Protein AF-A0A915HYW3-F1 (afdb_monomer_lite)

Secondary structure (DSSP, 8-state):
--------HHHHHHHHHHHHHHHHTTS---HHHHHHHHHHHHHTT---HHHHHHHHHHHHHHHHHHHHS-TT-THHHHHHHHTHHHHIIIIISHHHHHHHHHHHHHHHHHHHHHHHHHHGGGHHHHHHHHHHTT-S---HHHHHHHHHHHHHHHHHHHHHHHHHHHHHHHHH-HHHHHHHHHHHHHHHHHHHHHHHHHHHTTTTSS--------TTSPP-TT-

Structure (mmCIF, N/CA/C/O backbone):
data_AF-A0A915HYW3-F1
#
_entry.id   AF-A0A915HYW3-F1
#
loop_
_atom_site.group_PDB
_atom_site.id
_atom_site.type_symbol
_atom_site.label_atom_id
_atom_site.label_alt_id
_atom_site.label_comp_id
_atom_site.label_asym_id
_atom_site.label_entity_id
_atom_site.label_seq_id
_atom_site.pdbx_PDB_ins_code
_atom_site.Cartn_x
_atom_site.C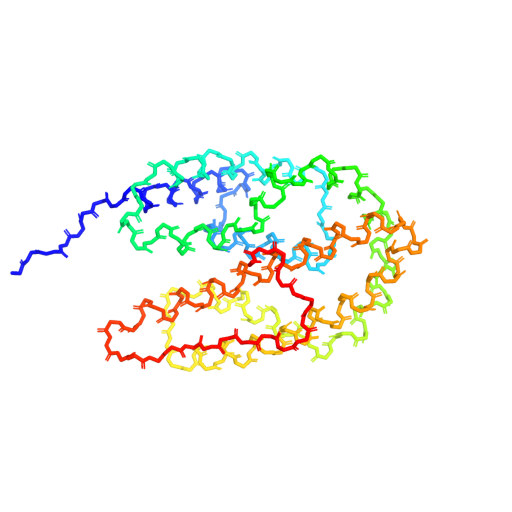artn_y
_atom_site.Cartn_z
_atom_site.occupancy
_atom_site.B_iso_or_equiv
_atom_site.auth_seq_id
_atom_site.auth_comp_id
_atom_site.auth_asym_id
_atom_site.auth_atom_id
_atom_site.pdbx_PDB_model_num
ATOM 1 N N . MET A 1 1 ? 36.929 -5.751 -22.443 1.00 33.06 1 MET A N 1
ATOM 2 C CA . MET A 1 1 ? 36.381 -4.662 -21.608 1.00 33.06 1 MET A CA 1
ATOM 3 C C . MET A 1 1 ? 35.333 -3.904 -22.426 1.00 33.06 1 MET A C 1
ATOM 5 O O . MET A 1 1 ? 35.638 -2.866 -22.985 1.00 33.06 1 MET A O 1
ATOM 9 N N . MET A 1 2 ? 34.132 -4.472 -22.579 1.00 28.72 2 MET A N 1
ATOM 10 C CA . MET A 1 2 ? 32.960 -3.819 -23.187 1.00 28.72 2 MET A CA 1
ATOM 11 C C . MET A 1 2 ? 31.700 -4.497 -22.634 1.00 28.72 2 MET A C 1
ATOM 13 O O . MET A 1 2 ? 31.337 -5.579 -23.078 1.00 28.72 2 MET A O 1
ATOM 17 N N . ALA A 1 3 ? 31.079 -3.884 -21.630 1.00 28.77 3 ALA A N 1
ATOM 18 C CA . ALA A 1 3 ? 29.710 -4.160 -21.187 1.00 28.77 3 ALA A CA 1
ATOM 19 C C . ALA A 1 3 ? 29.213 -2.917 -20.433 1.00 28.77 3 ALA A C 1
ATOM 21 O O . ALA A 1 3 ? 28.975 -2.929 -19.232 1.00 28.77 3 ALA A O 1
ATOM 22 N N . VAL A 1 4 ? 29.179 -1.792 -21.145 1.00 35.97 4 VAL A N 1
ATOM 23 C CA . VAL A 1 4 ? 28.717 -0.494 -20.651 1.00 35.97 4 VAL A CA 1
ATOM 24 C C . VAL A 1 4 ? 27.430 -0.199 -21.423 1.00 35.97 4 VAL A C 1
ATOM 26 O O . VAL A 1 4 ? 27.471 -0.010 -22.633 1.00 35.97 4 VAL A O 1
ATOM 29 N N . PHE A 1 5 ? 26.297 -0.231 -20.714 1.00 38.34 5 PHE A N 1
ATOM 30 C CA . PHE A 1 5 ? 24.986 0.297 -21.120 1.00 38.34 5 PHE A CA 1
ATOM 31 C C . PHE A 1 5 ? 24.382 -0.229 -22.442 1.00 38.34 5 PHE A C 1
ATOM 33 O O . PHE A 1 5 ? 24.187 0.523 -23.396 1.00 38.34 5 PHE A O 1
ATOM 40 N N . GLN A 1 6 ? 23.940 -1.492 -22.476 1.00 40.19 6 GLN A N 1
ATOM 41 C CA . GLN A 1 6 ? 22.810 -1.841 -23.346 1.00 40.19 6 GLN A CA 1
ATOM 42 C C . GLN A 1 6 ? 21.516 -1.376 -22.678 1.00 40.19 6 GLN A C 1
ATOM 44 O O . GLN A 1 6 ? 21.235 -1.678 -21.519 1.00 40.19 6 GLN A O 1
ATOM 49 N N . SER A 1 7 ? 20.741 -0.581 -23.406 1.00 52.59 7 SER A N 1
ATOM 50 C CA . SER A 1 7 ? 19.496 -0.005 -22.926 1.00 52.59 7 SER A CA 1
ATOM 51 C C . SER A 1 7 ? 18.417 -1.092 -22.783 1.00 52.59 7 SER A C 1
ATOM 53 O O . SER A 1 7 ? 17.702 -1.373 -23.746 1.00 52.59 7 SER A O 1
ATOM 55 N N . ASN A 1 8 ? 18.316 -1.710 -21.604 1.00 75.75 8 ASN A N 1
ATOM 56 C CA . ASN A 1 8 ? 17.295 -2.716 -21.300 1.00 75.75 8 ASN A CA 1
ATOM 57 C C . ASN A 1 8 ? 15.891 -2.103 -21.379 1.00 75.75 8 ASN A C 1
ATOM 59 O O . ASN A 1 8 ? 15.655 -0.994 -20.882 1.00 75.75 8 ASN A O 1
ATOM 63 N N . CYS A 1 9 ? 14.962 -2.824 -22.011 1.00 84.56 9 CYS A N 1
ATOM 64 C CA . CYS A 1 9 ? 13.575 -2.398 -22.202 1.00 84.56 9 CYS A CA 1
ATOM 65 C C . CYS A 1 9 ? 12.943 -1.999 -20.865 1.00 84.56 9 CYS A C 1
ATOM 67 O O . CYS A 1 9 ? 12.373 -0.911 -20.740 1.00 84.56 9 CYS A O 1
ATOM 69 N N . THR A 1 10 ? 13.153 -2.827 -19.837 1.00 79.75 10 THR A N 1
ATOM 70 C CA . THR A 1 10 ? 12.598 -2.613 -18.497 1.00 79.75 10 THR A CA 1
ATOM 71 C C .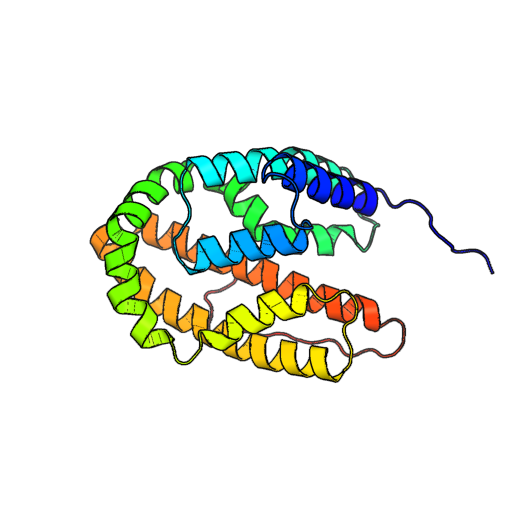 THR A 1 10 ? 13.084 -1.304 -17.875 1.00 79.75 10 THR A C 1
ATOM 73 O O . THR A 1 10 ? 12.301 -0.591 -17.252 1.00 79.75 10 THR A O 1
ATOM 76 N N . VAL A 1 11 ? 14.347 -0.925 -18.098 1.00 78.94 11 VAL A N 1
ATOM 77 C CA . VAL A 1 11 ? 14.911 0.334 -17.578 1.00 78.94 11 VAL A CA 1
ATOM 78 C C . VAL A 1 11 ? 14.249 1.540 -18.245 1.00 78.94 11 VAL A C 1
ATOM 80 O O . VAL A 1 11 ? 13.877 2.489 -17.560 1.00 78.94 11 VAL A O 1
ATOM 83 N N . LYS A 1 12 ? 14.026 1.498 -19.566 1.00 83.81 12 LYS A N 1
ATOM 84 C CA . LYS A 1 12 ? 13.315 2.579 -20.276 1.00 83.81 12 LYS A CA 1
ATOM 85 C C . LYS A 1 12 ? 11.866 2.714 -19.814 1.00 83.81 12 LYS A C 1
ATOM 87 O O . LYS A 1 12 ? 11.384 3.837 -19.667 1.00 83.81 12 LYS A O 1
ATOM 92 N N . CYS A 1 13 ? 11.187 1.592 -19.579 1.00 85.38 13 CYS A N 1
ATOM 93 C CA . CYS A 1 13 ? 9.826 1.588 -19.049 1.00 85.38 13 CYS A CA 1
ATOM 94 C C . CYS A 1 13 ? 9.769 2.096 -17.599 1.00 85.38 13 CYS A C 1
ATOM 96 O O . CYS A 1 13 ? 8.861 2.843 -17.254 1.00 85.38 13 CYS A O 1
ATOM 98 N N . SER A 1 14 ? 10.761 1.765 -16.770 1.00 78.38 14 SER A N 1
ATOM 99 C CA . SER A 1 14 ? 10.886 2.302 -15.408 1.00 78.38 14 SER A CA 1
ATOM 100 C C . SER A 1 14 ? 11.090 3.824 -15.415 1.00 78.38 14 SER A C 1
ATOM 102 O O . SER A 1 14 ? 10.362 4.562 -14.759 1.00 78.38 14 SER A O 1
ATOM 104 N N . GLN A 1 15 ? 11.969 4.330 -16.283 1.00 81.38 15 GLN A N 1
ATOM 105 C CA . GLN A 1 15 ? 12.139 5.776 -16.470 1.00 81.38 15 GLN A CA 1
ATOM 106 C C . GLN A 1 15 ? 10.874 6.462 -17.009 1.00 81.38 15 GLN A C 1
ATOM 108 O O . GLN A 1 15 ? 10.671 7.655 -16.791 1.00 81.38 15 GLN A O 1
ATOM 113 N N . GLN A 1 16 ? 10.035 5.748 -17.764 1.00 83.69 16 GLN A N 1
ATOM 114 C CA . GLN A 1 16 ? 8.735 6.266 -18.191 1.00 83.69 16 GLN A CA 1
ATOM 115 C C . GLN A 1 16 ? 7.784 6.399 -16.999 1.00 83.69 16 GLN A C 1
ATOM 117 O O . GLN A 1 16 ? 7.139 7.437 -16.873 1.00 83.69 16 GLN A O 1
ATOM 122 N N . LEU A 1 17 ? 7.786 5.425 -16.086 1.00 80.81 17 LEU A N 1
ATOM 123 C CA . LEU A 1 17 ? 7.024 5.481 -14.840 1.00 80.81 17 LEU A CA 1
ATOM 124 C C . LEU A 1 17 ? 7.427 6.696 -13.996 1.00 80.81 17 LEU A C 1
ATOM 126 O O . LEU A 1 17 ? 6.561 7.453 -13.561 1.00 80.81 17 LEU A O 1
ATOM 130 N N . ASP A 1 18 ? 8.733 6.939 -13.835 1.00 74.44 18 ASP A N 1
ATOM 131 C CA . ASP A 1 18 ? 9.263 8.141 -13.172 1.00 74.44 18 ASP A CA 1
ATOM 132 C C . ASP A 1 18 ? 8.706 9.434 -13.781 1.00 74.44 18 ASP A C 1
ATOM 134 O O . ASP A 1 18 ? 8.319 10.361 -13.062 1.00 74.44 18 ASP A O 1
ATOM 138 N N . ARG A 1 19 ? 8.689 9.519 -15.116 1.00 79.06 19 ARG A N 1
ATOM 139 C CA . ARG A 1 19 ? 8.200 10.698 -15.844 1.00 79.06 19 ARG A CA 1
ATOM 140 C C . ARG A 1 19 ? 6.698 10.882 -15.677 1.00 79.06 19 ARG A C 1
ATOM 142 O O . ARG A 1 19 ? 6.260 12.004 -15.423 1.00 79.06 19 ARG A O 1
ATOM 149 N N . ASP A 1 20 ? 5.928 9.807 -15.797 1.00 81.06 20 ASP A N 1
ATOM 150 C CA . ASP A 1 20 ? 4.469 9.845 -15.695 1.00 81.06 20 ASP A CA 1
ATOM 151 C C . ASP A 1 20 ? 4.028 10.245 -14.285 1.00 81.06 20 ASP A C 1
ATOM 153 O O . ASP A 1 20 ? 3.158 11.107 -14.130 1.00 81.06 20 ASP A O 1
ATOM 157 N N . PHE A 1 21 ? 4.702 9.730 -13.255 1.00 75.06 21 PHE A N 1
ATOM 158 C CA . PHE A 1 21 ? 4.491 10.176 -11.882 1.00 75.06 21 PHE A CA 1
ATOM 159 C C . PHE A 1 21 ? 4.861 11.643 -11.671 1.00 75.06 21 PHE A C 1
ATOM 161 O O . PHE A 1 21 ? 4.071 12.407 -11.116 1.00 75.06 21 PHE A O 1
ATOM 168 N N . ASN A 1 22 ? 6.027 12.074 -12.152 1.00 74.12 22 ASN A N 1
ATOM 169 C CA . ASN A 1 22 ? 6.450 13.467 -12.010 1.00 74.12 22 ASN A CA 1
ATOM 170 C C . ASN A 1 22 ? 5.506 14.451 -12.693 1.00 74.12 22 ASN A C 1
ATOM 172 O O . ASN A 1 22 ? 5.200 15.502 -12.129 1.00 74.12 22 ASN A O 1
ATOM 176 N N . LYS A 1 23 ? 5.020 14.103 -13.885 1.00 78.94 23 LYS A N 1
ATOM 177 C CA . LYS A 1 23 ? 4.043 14.910 -14.618 1.00 78.94 23 LYS A CA 1
ATOM 178 C C . LYS A 1 23 ? 2.720 15.016 -13.863 1.00 78.94 23 LYS A C 1
ATOM 180 O O . LYS A 1 23 ? 2.092 16.067 -13.878 1.00 78.94 23 LYS A O 1
ATOM 185 N N . THR A 1 24 ? 2.316 13.933 -13.212 1.00 73.38 24 THR A N 1
ATOM 186 C CA . THR A 1 24 ? 1.027 13.829 -12.527 1.00 73.38 24 THR A CA 1
ATOM 187 C C . THR A 1 24 ? 1.030 14.528 -11.161 1.00 73.38 24 THR A C 1
ATOM 189 O O . THR A 1 24 ? 0.045 15.163 -10.799 1.00 73.38 24 THR A O 1
ATOM 192 N N . TYR A 1 25 ? 2.149 14.492 -10.428 1.00 67.62 25 TYR A N 1
ATOM 193 C CA . TYR A 1 25 ? 2.274 15.041 -9.068 1.00 67.62 25 TYR A CA 1
ATOM 194 C C . TYR A 1 25 ? 3.110 16.336 -8.991 1.00 67.62 25 TYR A C 1
ATOM 196 O O . TYR A 1 25 ? 3.718 16.632 -7.962 1.00 67.62 25 TYR A O 1
ATOM 204 N N . ASN A 1 26 ? 3.154 17.127 -10.071 1.00 61.78 26 ASN A N 1
ATOM 205 C CA . ASN A 1 26 ? 3.839 18.429 -10.135 1.00 61.78 26 ASN A CA 1
ATOM 206 C C . ASN A 1 26 ? 5.327 18.402 -9.703 1.00 61.78 26 ASN A C 1
ATOM 208 O O . ASN A 1 26 ? 5.826 19.319 -9.047 1.00 61.78 26 ASN A O 1
ATOM 212 N N . GLY A 1 27 ? 6.049 17.359 -10.127 1.00 54.09 27 GLY A N 1
ATOM 213 C CA . GLY A 1 27 ? 7.482 17.435 -10.435 1.00 54.09 27 GLY A CA 1
ATOM 214 C C . GLY A 1 27 ? 8.475 17.572 -9.279 1.00 54.09 27 GLY A C 1
ATOM 215 O O . GLY A 1 27 ? 9.454 18.297 -9.435 1.00 54.09 27 GLY A O 1
ATOM 216 N N . LYS A 1 28 ? 8.286 16.899 -8.135 1.00 45.09 28 LYS A N 1
ATOM 217 C CA . LYS A 1 28 ? 9.251 17.005 -7.016 1.00 45.09 28 LYS A CA 1
ATOM 218 C C . LYS A 1 28 ? 9.944 15.712 -6.563 1.00 45.09 28 LYS A C 1
ATOM 220 O O . LYS A 1 28 ? 10.742 15.800 -5.632 1.00 45.09 28 LYS A O 1
ATOM 225 N N . LYS A 1 29 ? 9.677 14.529 -7.144 1.00 51.66 29 LYS A N 1
ATOM 226 C CA . LYS A 1 29 ? 10.137 13.235 -6.576 1.00 51.66 29 LYS A CA 1
ATOM 227 C C . LYS A 1 29 ? 10.300 12.117 -7.632 1.00 51.66 29 LYS A C 1
ATOM 229 O O . LYS A 1 29 ? 9.577 12.098 -8.617 1.00 51.66 29 LYS A O 1
ATOM 234 N N . ASN A 1 30 ? 11.233 11.177 -7.452 1.00 55.47 30 ASN A N 1
ATOM 235 C CA . ASN A 1 30 ? 11.380 9.986 -8.320 1.00 55.47 30 ASN A CA 1
ATOM 236 C C . ASN A 1 30 ? 10.292 8.915 -8.038 1.00 55.47 30 ASN A C 1
ATOM 238 O O . ASN A 1 30 ? 9.555 9.029 -7.059 1.00 55.47 30 ASN A O 1
ATOM 242 N N . SER A 1 31 ? 10.153 7.886 -8.883 1.00 56.91 31 SER A N 1
ATOM 243 C CA . SER A 1 31 ? 9.127 6.821 -8.783 1.00 56.91 31 SER A CA 1
ATOM 244 C C . SER A 1 31 ? 9.193 6.045 -7.476 1.00 56.91 31 SER A C 1
ATOM 246 O O . SER A 1 31 ? 8.144 5.717 -6.925 1.00 56.91 31 SER A O 1
ATOM 248 N N . THR A 1 32 ? 10.387 5.813 -6.929 1.00 58.50 32 THR A N 1
ATOM 249 C CA . THR A 1 32 ? 10.560 5.231 -5.591 1.00 58.50 32 THR A CA 1
ATOM 250 C C . THR A 1 32 ? 9.919 6.120 -4.532 1.00 58.50 32 THR A C 1
ATOM 252 O O . THR A 1 32 ? 9.194 5.645 -3.667 1.00 58.50 32 THR A O 1
ATOM 255 N N . ALA A 1 33 ? 10.108 7.436 -4.619 1.00 59.66 33 ALA A N 1
ATOM 256 C CA . ALA A 1 33 ? 9.504 8.375 -3.688 1.00 59.66 33 ALA A CA 1
ATOM 257 C C . ALA A 1 33 ? 7.980 8.529 -3.873 1.00 59.66 33 ALA A C 1
ATOM 259 O O . ALA A 1 33 ? 7.298 8.788 -2.881 1.00 59.66 33 ALA A O 1
ATOM 260 N N . HIS A 1 34 ? 7.440 8.312 -5.078 1.00 60.81 34 HIS A N 1
ATOM 261 C CA . HIS A 1 34 ? 5.987 8.227 -5.320 1.00 60.81 34 HIS A CA 1
ATOM 262 C C . HIS A 1 34 ? 5.388 6.903 -4.841 1.00 60.81 34 HIS A C 1
ATOM 264 O O . HIS A 1 34 ? 4.314 6.898 -4.251 1.00 60.81 34 HIS A O 1
ATOM 270 N N . SER A 1 35 ? 6.113 5.796 -5.000 1.00 59.38 35 SER A N 1
ATOM 271 C CA . SER A 1 35 ? 5.736 4.495 -4.436 1.00 59.38 35 SER A CA 1
ATOM 272 C C . SER A 1 35 ? 5.732 4.561 -2.909 1.00 59.38 35 SER A C 1
ATOM 274 O O . SER A 1 35 ? 4.756 4.162 -2.285 1.00 59.38 35 SER A O 1
ATOM 276 N N . ASN A 1 36 ? 6.749 5.181 -2.300 1.00 61.12 36 ASN A N 1
ATOM 277 C CA . ASN A 1 36 ? 6.812 5.410 -0.853 1.00 61.12 36 ASN A CA 1
ATOM 278 C C . ASN A 1 36 ? 5.712 6.361 -0.363 1.00 61.12 36 ASN A C 1
ATOM 280 O O . ASN A 1 36 ? 5.223 6.208 0.753 1.00 61.12 36 ASN A O 1
ATOM 284 N N . GLN A 1 37 ? 5.306 7.334 -1.183 1.00 64.69 37 GLN A N 1
ATOM 285 C CA . GLN A 1 37 ? 4.161 8.189 -0.878 1.00 64.69 37 GLN A CA 1
ATOM 286 C C . GLN A 1 37 ? 2.850 7.399 -0.923 1.00 64.69 37 GLN A C 1
ATOM 288 O O . GLN A 1 37 ? 2.061 7.515 0.007 1.00 64.69 37 GLN A O 1
ATOM 293 N N . ALA A 1 38 ? 2.640 6.566 -1.944 1.00 62.91 38 ALA A N 1
ATOM 294 C CA . ALA A 1 38 ? 1.469 5.698 -2.024 1.00 62.91 38 ALA A CA 1
ATOM 295 C C . ALA A 1 38 ? 1.429 4.704 -0.849 1.00 62.91 38 ALA A C 1
ATOM 297 O O . ALA A 1 38 ? 0.383 4.535 -0.232 1.00 62.91 38 ALA A O 1
ATOM 298 N N . ILE A 1 39 ? 2.578 4.137 -0.466 1.00 64.06 39 ILE A N 1
ATOM 299 C CA . ILE A 1 39 ? 2.730 3.296 0.730 1.00 64.06 39 ILE A CA 1
ATOM 300 C C . ILE A 1 39 ? 2.318 4.068 1.996 1.00 64.06 39 ILE A C 1
ATOM 302 O O . ILE A 1 39 ? 1.501 3.583 2.770 1.00 64.06 39 ILE A O 1
ATOM 306 N N . SER A 1 40 ? 2.824 5.289 2.189 1.00 63.91 40 SER A N 1
ATOM 307 C CA . SER A 1 40 ? 2.484 6.128 3.351 1.00 63.91 40 SER A CA 1
ATOM 308 C C . SER A 1 40 ? 0.997 6.519 3.392 1.00 63.91 40 SER A C 1
ATOM 310 O O . SER A 1 40 ? 0.370 6.530 4.451 1.00 63.91 40 SER A O 1
ATOM 312 N N . GLN A 1 41 ? 0.395 6.801 2.234 1.00 68.19 41 GLN A N 1
ATOM 313 C CA . GLN A 1 41 ? -1.031 7.115 2.136 1.00 68.19 41 GLN A CA 1
ATOM 314 C C . GLN A 1 41 ? -1.903 5.898 2.456 1.00 68.19 41 GLN A C 1
ATOM 316 O O . GLN A 1 41 ? -2.898 6.035 3.169 1.00 68.19 41 GLN A O 1
ATOM 321 N N . VAL A 1 42 ? -1.527 4.713 1.969 1.00 66.88 42 VAL A N 1
ATOM 322 C CA . VAL A 1 42 ? -2.218 3.456 2.284 1.00 66.88 42 VAL A CA 1
ATOM 323 C C . VAL A 1 42 ? -2.086 3.135 3.772 1.00 66.88 42 VAL A C 1
ATOM 325 O O . VAL A 1 42 ? -3.103 2.882 4.415 1.00 66.88 42 VAL A O 1
ATOM 328 N N . SER A 1 43 ? -0.884 3.238 4.352 1.00 60.91 43 SER A N 1
ATOM 329 C CA . SER A 1 43 ? -0.667 2.937 5.774 1.00 60.91 43 SER A CA 1
ATOM 330 C C . SER A 1 43 ? -1.483 3.826 6.711 1.00 60.91 43 SER A C 1
ATOM 332 O O . SER A 1 43 ? -1.948 3.377 7.758 1.00 60.91 43 SER A O 1
ATOM 334 N N . SER A 1 44 ? -1.696 5.076 6.307 1.00 63.47 44 SER A N 1
ATOM 335 C CA . SER A 1 44 ? -2.386 6.092 7.103 1.00 63.47 44 SER A CA 1
ATOM 336 C C . SER A 1 44 ? -3.861 6.283 6.702 1.00 63.47 44 SER A C 1
ATOM 338 O O . SER A 1 44 ? -4.537 7.180 7.222 1.00 63.47 44 SER A O 1
ATOM 340 N N . ASN A 1 45 ? -4.386 5.441 5.797 1.00 65.75 45 ASN A N 1
ATOM 341 C CA . ASN A 1 45 ? -5.732 5.543 5.218 1.00 65.75 45 ASN A CA 1
ATOM 342 C C . ASN A 1 45 ? -6.041 6.940 4.627 1.00 65.75 45 ASN A C 1
ATOM 344 O O . ASN A 1 45 ? -7.177 7.414 4.675 1.00 65.75 45 ASN A O 1
ATOM 348 N N . GLU A 1 46 ? -5.031 7.630 4.091 1.00 68.62 46 GLU A N 1
ATOM 349 C CA . GLU A 1 46 ? -5.117 9.004 3.565 1.00 68.62 46 GLU A CA 1
ATOM 350 C C . GLU A 1 46 ? -5.293 9.051 2.044 1.00 68.62 46 GLU A C 1
ATOM 352 O O . GLU A 1 46 ? -4.764 9.949 1.399 1.00 68.62 46 GLU A O 1
ATOM 357 N N . TYR A 1 47 ? -5.997 8.083 1.460 1.00 73.06 47 TYR A N 1
ATOM 358 C CA . TYR A 1 47 ? -6.189 8.018 0.014 1.00 73.06 47 TYR A CA 1
ATOM 359 C C . TYR A 1 47 ? -7.662 8.200 -0.366 1.00 73.06 47 TYR A C 1
ATOM 361 O O . TYR A 1 47 ? -8.571 7.661 0.271 1.00 73.06 47 TYR A O 1
ATOM 369 N N . SER A 1 48 ? -7.893 8.999 -1.404 1.00 80.12 48 SER A N 1
ATOM 370 C CA . SER A 1 48 ? -9.196 9.271 -2.012 1.00 80.12 48 SER A CA 1
ATOM 371 C C . SER A 1 48 ? -9.360 8.558 -3.358 1.00 80.12 48 SER A C 1
ATOM 373 O O . SER A 1 48 ? -8.401 8.073 -3.961 1.00 80.12 48 SER A O 1
ATOM 375 N N . VAL A 1 49 ? -10.597 8.519 -3.865 1.00 83.19 49 VAL A N 1
ATOM 376 C CA . VAL A 1 49 ? -10.894 7.984 -5.206 1.00 83.19 49 VAL A CA 1
ATOM 377 C C . VAL A 1 49 ? -10.154 8.768 -6.295 1.00 83.19 49 VAL A C 1
ATOM 379 O O . VAL A 1 49 ? -9.638 8.171 -7.236 1.00 83.19 49 VAL A O 1
ATOM 382 N N . GLU A 1 50 ? -10.056 10.090 -6.151 1.00 83.06 50 GLU A N 1
ATOM 383 C CA . GLU A 1 50 ? -9.364 10.960 -7.108 1.00 83.06 50 GLU A CA 1
ATOM 384 C C . GLU A 1 50 ? -7.852 10.709 -7.119 1.00 83.06 50 GLU A C 1
ATOM 386 O O . GLU A 1 50 ? -7.236 10.644 -8.187 1.00 83.06 50 GLU A O 1
ATOM 391 N N . GLU A 1 51 ? -7.248 10.513 -5.945 1.00 78.88 51 GLU A N 1
ATOM 392 C CA . GLU A 1 51 ? -5.833 10.151 -5.828 1.00 78.88 51 GLU A CA 1
ATOM 393 C C . GLU A 1 51 ? -5.560 8.761 -6.397 1.00 78.88 51 GLU A C 1
ATOM 395 O O . GLU A 1 51 ? -4.569 8.593 -7.107 1.00 78.88 51 GLU A O 1
ATOM 400 N N . LEU A 1 52 ? -6.453 7.791 -6.167 1.00 82.75 52 LEU A N 1
ATOM 401 C CA . LEU A 1 52 ? -6.369 6.467 -6.785 1.00 82.75 52 LEU A CA 1
ATOM 402 C C . LEU A 1 52 ? -6.438 6.565 -8.316 1.00 82.75 52 LEU A C 1
ATOM 404 O O . LEU A 1 52 ? -5.623 5.963 -9.010 1.00 82.75 52 LEU A O 1
ATOM 408 N N . ASP A 1 53 ? -7.370 7.345 -8.865 1.00 85.56 53 ASP A N 1
ATOM 409 C CA . ASP A 1 53 ? -7.473 7.546 -10.315 1.00 85.56 53 ASP A CA 1
ATOM 410 C C . ASP A 1 53 ? -6.224 8.197 -10.906 1.00 85.56 53 ASP A C 1
ATOM 412 O O . ASP A 1 53 ? -5.752 7.816 -11.980 1.00 85.56 53 ASP A O 1
ATOM 416 N N . THR A 1 54 ? -5.684 9.176 -10.193 1.00 83.69 54 THR A N 1
ATOM 417 C CA . THR A 1 54 ? -4.465 9.896 -10.558 1.00 83.69 54 THR A CA 1
ATOM 418 C C . THR A 1 54 ? -3.256 8.955 -10.568 1.00 83.69 54 THR A C 1
ATOM 420 O O . THR A 1 54 ? -2.541 8.871 -11.570 1.00 83.69 54 THR A O 1
ATOM 423 N N . LEU A 1 55 ? -3.098 8.164 -9.506 1.00 83.12 55 LEU A N 1
ATOM 424 C CA . LEU A 1 55 ? -2.079 7.125 -9.357 1.00 83.12 55 LEU A CA 1
ATOM 425 C C . LEU A 1 55 ? -2.161 6.094 -10.491 1.00 83.12 55 LEU A C 1
ATOM 427 O O . LEU A 1 55 ? -1.165 5.800 -11.156 1.00 83.12 55 LEU A O 1
ATOM 431 N N . CYS A 1 56 ? -3.363 5.594 -10.774 1.00 87.44 56 CYS A N 1
ATOM 432 C CA . CYS A 1 56 ? -3.569 4.567 -11.787 1.00 87.44 56 CYS A CA 1
ATOM 433 C C . CYS A 1 56 ? -3.358 5.071 -13.213 1.00 87.44 56 CYS A C 1
ATOM 435 O O . CYS A 1 56 ? -2.811 4.342 -14.042 1.00 87.44 56 CYS A O 1
ATOM 437 N N . LYS A 1 57 ? -3.705 6.328 -13.509 1.00 88.19 57 LYS A N 1
ATOM 438 C CA . LYS A 1 57 ? -3.397 6.944 -14.810 1.00 88.19 57 LYS A CA 1
ATOM 439 C C . LYS A 1 57 ? -1.892 7.031 -15.069 1.00 88.19 57 LYS A C 1
ATOM 441 O O . LYS A 1 57 ? -1.479 6.791 -16.201 1.00 88.19 57 LYS A O 1
ATOM 446 N N . ALA A 1 58 ? -1.090 7.334 -14.047 1.00 83.56 58 ALA A N 1
ATOM 447 C CA . ALA A 1 58 ? 0.369 7.360 -14.163 1.00 83.56 58 ALA A CA 1
ATOM 448 C C . ALA A 1 58 ? 0.969 5.945 -14.278 1.00 83.56 58 ALA A C 1
ATOM 450 O O . ALA A 1 58 ? 1.896 5.711 -15.052 1.00 83.56 58 ALA A O 1
ATOM 451 N N . TYR A 1 59 ? 0.412 4.983 -13.540 1.00 85.50 59 TYR A N 1
ATOM 452 C CA . TYR A 1 59 ? 0.913 3.612 -13.476 1.00 85.50 59 TYR A CA 1
ATOM 453 C C . TYR A 1 59 ? 0.664 2.787 -14.751 1.00 85.50 59 TYR A C 1
ATOM 455 O O . TYR A 1 59 ? 1.568 2.118 -15.262 1.00 85.50 59 TYR A O 1
ATOM 463 N N . MET A 1 60 ? -0.568 2.815 -15.268 1.00 88.25 60 MET A N 1
ATOM 464 C CA . MET A 1 60 ? -1.042 1.870 -16.289 1.00 88.25 60 MET A CA 1
ATOM 465 C C . MET A 1 60 ? -0.195 1.826 -17.578 1.00 88.25 60 MET A C 1
ATOM 467 O O . MET A 1 60 ? 0.111 0.720 -18.041 1.00 88.25 60 MET A O 1
ATOM 471 N N . PRO A 1 61 ? 0.236 2.964 -18.167 1.00 87.94 61 PRO A N 1
ATOM 472 C CA . PRO A 1 61 ? 1.081 2.949 -19.364 1.00 87.94 61 PRO A CA 1
ATOM 473 C C . PRO A 1 61 ? 2.417 2.235 -19.132 1.00 87.94 61 PRO A C 1
ATOM 475 O O . PRO A 1 61 ? 2.882 1.460 -19.973 1.00 87.94 61 PRO A O 1
ATOM 478 N N . SER A 1 62 ? 3.004 2.454 -17.960 1.00 83.50 62 SER A N 1
ATOM 479 C CA . SER A 1 62 ? 4.307 1.916 -17.589 1.00 83.50 62 SER A CA 1
ATOM 480 C C . SER A 1 62 ? 4.244 0.433 -17.226 1.00 83.50 62 SER A C 1
ATOM 482 O O . SER A 1 62 ? 5.104 -0.330 -17.668 1.00 83.50 62 SER A O 1
ATOM 484 N N . SER A 1 63 ? 3.187 -0.014 -16.536 1.00 85.12 63 SER A N 1
ATOM 485 C CA . SER A 1 63 ? 2.926 -1.447 -16.305 1.00 85.12 63 SER A CA 1
ATOM 486 C C . SER A 1 63 ? 2.832 -2.216 -17.624 1.00 85.12 63 SER A C 1
ATOM 488 O O . SER A 1 63 ? 3.502 -3.235 -17.815 1.00 85.12 63 SER A O 1
ATOM 490 N N . LYS A 1 64 ? 2.086 -1.677 -18.598 1.00 88.88 64 LYS A N 1
ATOM 491 C CA . LYS A 1 64 ? 1.978 -2.267 -19.940 1.00 88.88 64 LYS A CA 1
ATOM 492 C C . LYS A 1 64 ? 3.337 -2.347 -20.645 1.00 88.88 64 LYS A C 1
ATOM 494 O O . LYS A 1 64 ? 3.633 -3.364 -21.270 1.00 88.88 64 LYS A O 1
ATOM 499 N N . CYS A 1 65 ? 4.159 -1.306 -20.521 1.00 88.38 65 CYS A N 1
ATOM 500 C CA . CYS A 1 65 ? 5.513 -1.268 -21.075 1.00 88.38 65 CYS A CA 1
ATOM 501 C C . CYS A 1 65 ? 6.402 -2.370 -20.469 1.00 88.38 65 CYS A C 1
ATOM 503 O O . CYS A 1 65 ? 6.952 -3.183 -21.208 1.00 88.38 65 CYS A O 1
ATOM 505 N N . ILE A 1 66 ? 6.476 -2.462 -19.134 1.00 85.25 66 ILE A N 1
ATOM 506 C CA . ILE A 1 66 ? 7.305 -3.456 -18.424 1.00 85.25 66 ILE A CA 1
ATOM 507 C C . ILE A 1 66 ? 6.859 -4.884 -18.761 1.00 85.25 66 ILE A C 1
ATOM 509 O O . ILE A 1 66 ? 7.689 -5.752 -19.037 1.00 85.25 66 ILE A O 1
ATOM 513 N N . LYS A 1 67 ? 5.546 -5.143 -18.793 1.00 86.38 67 LYS A N 1
ATOM 514 C CA . LYS A 1 67 ? 5.001 -6.468 -19.133 1.00 86.38 67 LYS A CA 1
ATOM 515 C C . LYS A 1 67 ? 5.375 -6.907 -20.551 1.00 86.38 67 LYS A C 1
ATOM 517 O O . LYS A 1 67 ? 5.637 -8.095 -20.747 1.00 86.38 67 LYS A O 1
ATOM 522 N N . ALA A 1 68 ? 5.457 -5.967 -21.495 1.00 89.50 68 ALA A N 1
ATOM 523 C CA . ALA A 1 68 ? 5.855 -6.218 -22.880 1.00 89.50 68 ALA A CA 1
ATOM 524 C C . ALA A 1 68 ? 7.367 -6.458 -23.063 1.00 89.50 68 ALA A C 1
ATOM 526 O O . ALA A 1 68 ? 7.773 -6.969 -24.106 1.00 89.50 68 ALA A O 1
ATOM 527 N N . CYS A 1 69 ? 8.201 -6.128 -22.072 1.00 84.81 69 CYS A N 1
ATOM 528 C CA . CYS A 1 69 ? 9.633 -6.405 -22.141 1.00 84.81 69 CYS A CA 1
ATOM 529 C C . CYS A 1 69 ? 9.929 -7.918 -22.091 1.00 84.81 69 CYS A C 1
ATOM 531 O O . CYS A 1 69 ? 9.162 -8.678 -21.484 1.00 84.81 69 CYS A O 1
ATOM 533 N N . PRO A 1 70 ? 11.038 -8.386 -22.691 1.00 84.56 70 PRO A N 1
ATOM 534 C CA . PRO A 1 70 ? 11.395 -9.803 -22.688 1.00 84.56 70 PRO A CA 1
ATOM 535 C C . PRO A 1 70 ? 11.547 -10.386 -21.276 1.00 84.56 70 PRO A C 1
ATOM 537 O O . PRO A 1 70 ? 12.047 -9.729 -20.366 1.00 84.56 70 PRO A O 1
ATOM 540 N N . SER A 1 71 ? 11.131 -11.640 -21.085 1.00 71.75 71 SER A N 1
ATOM 541 C CA . SER A 1 71 ? 11.158 -12.319 -19.778 1.00 71.75 71 SER A CA 1
ATOM 542 C C . SER A 1 71 ? 12.560 -12.654 -19.266 1.00 71.75 71 SER A C 1
ATOM 544 O O . SER A 1 71 ? 12.722 -12.839 -18.066 1.00 71.75 71 SER A O 1
ATOM 546 N N . TYR A 1 72 ? 13.567 -12.716 -20.143 1.00 70.31 72 TYR A N 1
ATOM 547 C CA . TYR A 1 72 ? 14.954 -12.993 -19.753 1.00 70.31 72 TYR A CA 1
ATOM 548 C C . TYR A 1 72 ? 15.639 -11.801 -19.059 1.00 70.31 72 TYR A C 1
ATOM 550 O O . TYR A 1 72 ? 16.741 -11.949 -18.534 1.00 70.31 72 TYR A O 1
ATOM 558 N N . GLU A 1 73 ? 15.030 -10.608 -19.061 1.00 73.06 73 GLU A N 1
ATOM 559 C CA . GLU A 1 73 ? 15.571 -9.459 -18.338 1.00 73.06 73 GLU A CA 1
ATOM 560 C C . GLU A 1 73 ? 15.393 -9.663 -16.826 1.00 73.06 73 GLU A C 1
ATOM 562 O O . GLU A 1 73 ? 14.290 -9.542 -16.302 1.00 73.06 73 GLU A O 1
ATOM 567 N N . MET A 1 74 ? 16.494 -9.900 -16.106 1.00 68.31 74 MET A N 1
ATOM 568 C CA . MET A 1 74 ? 16.510 -10.103 -14.645 1.00 68.31 74 MET A CA 1
ATOM 569 C C . MET A 1 74 ? 15.833 -8.966 -13.852 1.00 68.31 74 MET A C 1
ATOM 571 O O . MET A 1 74 ? 15.293 -9.193 -12.775 1.00 68.31 74 MET A O 1
ATOM 575 N N . ILE A 1 75 ? 15.825 -7.746 -14.396 1.00 70.62 75 ILE A N 1
ATOM 576 C CA . ILE A 1 75 ? 15.211 -6.564 -13.771 1.00 70.62 75 ILE A CA 1
ATOM 577 C C . ILE A 1 75 ? 13.674 -6.608 -13.865 1.00 70.62 75 ILE A C 1
ATOM 579 O O . ILE A 1 75 ? 12.996 -6.019 -13.027 1.00 70.62 75 ILE A O 1
ATOM 583 N N . LYS A 1 76 ? 13.101 -7.314 -14.850 1.00 76.38 76 LYS A N 1
ATOM 584 C CA . LYS A 1 76 ? 11.647 -7.397 -15.060 1.00 76.38 76 LYS A CA 1
ATOM 585 C C . LYS A 1 76 ? 10.889 -7.961 -13.849 1.00 76.38 76 LYS A C 1
ATOM 587 O O . LYS A 1 76 ? 9.984 -7.265 -13.397 1.00 76.38 76 LYS A O 1
ATOM 592 N N . PRO A 1 77 ? 11.201 -9.161 -13.313 1.00 71.06 77 PRO A N 1
ATOM 593 C CA . PRO A 1 77 ? 10.487 -9.694 -12.150 1.00 71.06 77 PRO A CA 1
ATOM 594 C C . PRO A 1 77 ? 10.622 -8.774 -10.932 1.00 71.06 77 PRO A C 1
ATOM 596 O O . PRO A 1 77 ? 9.618 -8.431 -10.325 1.00 71.06 77 PRO A O 1
ATOM 599 N N . MET A 1 78 ? 11.825 -8.252 -10.672 1.00 69.00 78 MET A N 1
ATOM 600 C CA . MET A 1 78 ? 12.067 -7.297 -9.587 1.00 69.00 78 MET A CA 1
ATOM 601 C C . MET A 1 78 ? 11.189 -6.042 -9.708 1.00 69.00 78 MET A C 1
ATOM 603 O O . MET A 1 78 ? 10.567 -5.623 -8.737 1.00 69.00 78 MET A O 1
ATOM 607 N N . MET A 1 79 ? 11.087 -5.464 -10.908 1.00 72.50 79 MET A N 1
ATOM 608 C CA . MET A 1 79 ? 10.217 -4.312 -11.159 1.00 72.50 79 MET A CA 1
ATOM 609 C C . MET A 1 79 ? 8.734 -4.654 -11.017 1.00 72.50 79 MET A C 1
ATOM 611 O O . MET A 1 79 ? 7.979 -3.831 -10.517 1.00 72.50 79 MET A O 1
ATOM 615 N N . LEU A 1 80 ? 8.295 -5.835 -11.457 1.00 78.88 80 LEU A N 1
ATOM 616 C CA . LEU A 1 80 ? 6.900 -6.250 -11.292 1.00 78.88 80 LEU A CA 1
ATOM 617 C C . LEU A 1 80 ? 6.549 -6.429 -9.810 1.00 78.88 80 LEU A C 1
ATOM 619 O O . LEU A 1 80 ? 5.511 -5.927 -9.387 1.00 78.88 80 LEU A O 1
ATOM 623 N N . ASP A 1 81 ? 7.446 -7.019 -9.020 1.00 74.94 81 ASP A N 1
ATOM 624 C CA . ASP A 1 81 ? 7.253 -7.229 -7.582 1.00 74.94 81 ASP A CA 1
ATOM 625 C C . ASP A 1 81 ? 7.182 -5.912 -6.791 1.00 74.94 81 ASP A C 1
ATOM 627 O O . ASP A 1 81 ? 6.406 -5.791 -5.841 1.00 74.94 81 ASP A O 1
ATOM 631 N N . MET A 1 82 ? 7.972 -4.901 -7.178 1.00 69.38 82 MET A N 1
ATOM 632 C CA . MET A 1 82 ? 7.882 -3.547 -6.604 1.00 69.38 82 MET A CA 1
ATOM 633 C C . MET A 1 82 ? 6.551 -2.862 -6.921 1.00 69.38 82 MET A C 1
ATOM 635 O O . MET A 1 82 ? 6.122 -1.963 -6.200 1.00 69.38 82 MET A O 1
ATOM 639 N N . LEU A 1 83 ? 5.926 -3.245 -8.034 1.00 79.06 83 LEU A N 1
ATOM 640 C CA . LEU A 1 83 ? 4.706 -2.639 -8.546 1.00 79.06 83 LEU A CA 1
ATOM 641 C C . LEU A 1 83 ? 3.447 -3.416 -8.144 1.00 79.06 83 LEU A C 1
ATOM 643 O O . LEU A 1 83 ? 2.357 -2.995 -8.528 1.00 79.06 83 LEU A O 1
ATOM 647 N N . THR A 1 84 ? 3.563 -4.497 -7.365 1.00 83.12 84 THR A N 1
ATOM 648 C CA . THR A 1 84 ? 2.436 -5.348 -6.947 1.00 83.12 84 THR A CA 1
ATOM 649 C C . THR A 1 84 ? 1.318 -4.554 -6.272 1.00 83.12 84 THR A C 1
ATOM 651 O O . THR A 1 84 ? 0.150 -4.762 -6.591 1.00 83.12 84 THR A O 1
ATOM 654 N N . MET A 1 85 ? 1.642 -3.589 -5.402 1.00 83.00 85 MET A N 1
ATOM 655 C CA . MET A 1 85 ? 0.632 -2.719 -4.782 1.00 83.00 85 MET A CA 1
ATOM 656 C C . MET A 1 85 ? -0.138 -1.910 -5.828 1.00 83.00 85 MET A C 1
ATOM 658 O O . MET A 1 85 ? -1.364 -1.847 -5.786 1.00 83.00 85 MET A O 1
ATOM 662 N N . LEU A 1 86 ? 0.570 -1.313 -6.788 1.00 82.88 86 LEU A N 1
ATOM 663 C CA . LEU A 1 86 ? -0.052 -0.514 -7.841 1.00 82.88 86 LEU A CA 1
ATOM 664 C C . LEU A 1 86 ? -0.864 -1.386 -8.800 1.00 82.88 86 LEU A C 1
ATOM 666 O O . LEU A 1 86 ? -1.958 -0.995 -9.193 1.00 82.88 86 LEU A O 1
ATOM 670 N N . GLU A 1 87 ? -0.385 -2.585 -9.127 1.00 85.31 87 GLU A N 1
ATOM 671 C CA . GLU A 1 87 ? -1.142 -3.567 -9.908 1.00 85.31 87 GLU A CA 1
ATOM 672 C C . GLU A 1 87 ? -2.441 -3.946 -9.183 1.00 85.31 87 GLU A C 1
ATOM 674 O O . GLU A 1 87 ? -3.521 -3.895 -9.775 1.00 85.31 87 GLU A O 1
ATOM 679 N N . TYR A 1 88 ? -2.365 -4.240 -7.883 1.00 84.69 88 TYR A N 1
ATOM 680 C CA . TYR A 1 88 ? -3.533 -4.556 -7.068 1.00 84.69 88 TYR A CA 1
ATOM 681 C C . TYR A 1 88 ? -4.539 -3.393 -7.040 1.00 84.69 88 TYR A C 1
ATOM 683 O O . TYR A 1 88 ? -5.733 -3.593 -7.279 1.00 84.69 88 TYR A O 1
ATOM 691 N N . MET A 1 89 ? -4.058 -2.165 -6.823 1.00 83.44 89 MET A N 1
ATOM 692 C CA . MET A 1 89 ? -4.887 -0.955 -6.761 1.00 83.44 89 MET A CA 1
ATOM 693 C C . MET A 1 89 ? -5.525 -0.580 -8.104 1.00 83.44 89 MET A C 1
ATOM 695 O O . MET A 1 89 ? -6.666 -0.112 -8.157 1.00 83.44 89 MET A O 1
ATOM 699 N N . CYS A 1 90 ? -4.784 -0.742 -9.196 1.00 87.25 90 CYS A N 1
ATOM 700 C CA . CYS A 1 90 ? -5.134 -0.156 -10.488 1.00 87.25 90 CYS A CA 1
ATOM 701 C C . CYS A 1 90 ? -5.688 -1.147 -11.498 1.00 87.25 90 CYS A C 1
ATOM 703 O O . CYS A 1 90 ? -6.420 -0.734 -12.398 1.00 87.25 90 CYS A O 1
ATOM 705 N N . VAL A 1 91 ? -5.374 -2.431 -11.345 1.00 85.81 91 VAL A N 1
ATOM 706 C CA . VAL A 1 91 ? -5.804 -3.489 -12.261 1.00 85.81 91 VAL A CA 1
ATOM 707 C C . VAL A 1 91 ? -6.750 -4.443 -11.549 1.00 85.81 91 VAL A C 1
ATOM 709 O O . VAL A 1 91 ? -7.898 -4.567 -11.968 1.00 85.81 91 VAL A O 1
ATOM 712 N N . THR A 1 92 ? -6.307 -5.071 -10.458 1.00 82.69 92 THR A N 1
ATOM 713 C CA . THR A 1 92 ? -7.056 -6.168 -9.826 1.00 82.69 92 THR A CA 1
ATOM 714 C C . THR A 1 92 ? -8.329 -5.686 -9.137 1.00 82.69 92 THR A C 1
ATOM 716 O O . THR A 1 92 ? -9.406 -6.196 -9.426 1.00 82.69 92 THR A O 1
ATOM 719 N N . ASN A 1 93 ? -8.224 -4.679 -8.263 1.00 82.31 93 ASN A N 1
ATOM 720 C CA . ASN A 1 93 ? -9.310 -4.276 -7.361 1.00 82.31 93 ASN A CA 1
ATOM 721 C C . ASN A 1 93 ? -9.711 -2.805 -7.491 1.00 82.31 93 ASN A C 1
ATOM 723 O O . ASN A 1 93 ? -10.325 -2.246 -6.585 1.00 82.31 93 ASN A O 1
ATOM 727 N N . ASN A 1 94 ? -9.428 -2.165 -8.630 1.00 83.81 94 ASN A N 1
ATOM 728 C CA . ASN A 1 94 ? -9.728 -0.743 -8.827 1.00 83.81 94 ASN A CA 1
ATOM 729 C C . ASN A 1 94 ? -11.200 -0.394 -8.567 1.00 83.81 94 ASN A C 1
ATOM 731 O O . ASN A 1 94 ? -11.499 0.600 -7.909 1.00 83.81 94 ASN A O 1
ATOM 735 N N . LYS A 1 95 ? -12.124 -1.221 -9.068 1.00 87.69 95 LYS A N 1
ATOM 736 C CA . LYS A 1 95 ? -13.564 -1.005 -8.893 1.00 87.69 95 LYS A CA 1
ATOM 737 C C . LYS A 1 95 ? -13.975 -1.130 -7.427 1.00 87.69 95 LYS A C 1
ATOM 739 O O . LYS A 1 95 ? -14.659 -0.244 -6.919 1.00 87.69 95 LYS A O 1
ATOM 744 N N . ASP A 1 96 ? -13.541 -2.194 -6.765 1.00 85.31 96 ASP A N 1
ATOM 745 C CA . ASP A 1 96 ? -13.925 -2.486 -5.385 1.00 85.31 96 ASP A CA 1
ATOM 746 C C . ASP A 1 96 ? -13.321 -1.456 -4.428 1.00 85.31 96 ASP A C 1
ATOM 748 O O . ASP A 1 96 ? -14.030 -0.897 -3.593 1.00 85.31 96 ASP A O 1
ATOM 752 N N . LEU A 1 97 ? -12.056 -1.078 -4.636 1.00 83.75 97 LEU A N 1
ATOM 753 C CA . LEU A 1 97 ? -11.416 0.009 -3.896 1.00 83.75 97 LEU A CA 1
ATOM 754 C C . LEU A 1 97 ? -12.186 1.319 -4.054 1.00 83.75 97 LEU A C 1
ATOM 756 O O . LEU A 1 97 ? -12.501 1.960 -3.058 1.00 83.75 97 LEU A O 1
ATOM 760 N N . LYS A 1 98 ? -12.580 1.705 -5.272 1.00 86.56 98 LYS A N 1
ATOM 761 C CA . LYS A 1 98 ? -13.372 2.930 -5.483 1.00 86.56 98 LYS A CA 1
ATOM 762 C C . LYS A 1 98 ? -14.708 2.926 -4.750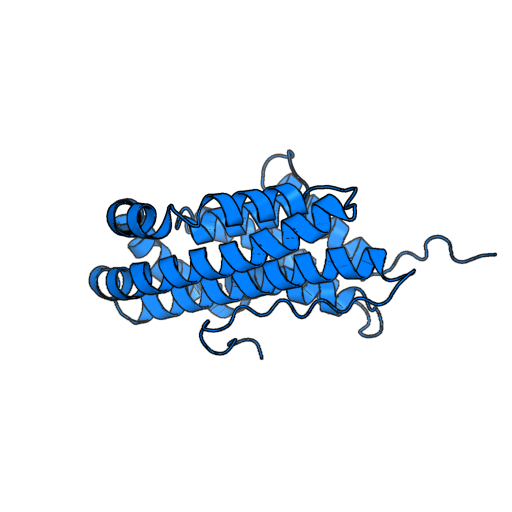 1.00 86.56 98 LYS A C 1
ATOM 764 O O . LYS A 1 98 ? -15.155 3.977 -4.298 1.00 86.56 98 LYS A O 1
ATOM 769 N N . GLN A 1 99 ? -15.348 1.767 -4.644 1.00 89.00 99 GLN A N 1
ATOM 770 C CA . GLN A 1 99 ? -16.618 1.634 -3.933 1.00 89.00 99 GLN A CA 1
ATOM 771 C C . GLN A 1 99 ? -16.444 1.714 -2.415 1.00 89.00 99 GLN A C 1
ATOM 773 O O . GLN A 1 99 ? -17.335 2.193 -1.717 1.00 89.00 99 GLN A O 1
ATOM 778 N N . GLN A 1 100 ? -15.303 1.261 -1.903 1.00 87.44 100 GLN A N 1
ATOM 779 C CA . GLN A 1 100 ? -15.091 1.072 -0.473 1.00 87.44 100 GLN A CA 1
ATOM 780 C C . GLN A 1 100 ? -14.280 2.195 0.193 1.00 87.44 100 GLN A C 1
ATOM 782 O O . GLN A 1 100 ? -14.532 2.506 1.360 1.00 87.44 100 GLN A O 1
ATOM 787 N N . ILE A 1 101 ? -13.376 2.852 -0.550 1.00 83.75 101 ILE A N 1
ATOM 788 C CA . ILE A 1 101 ? -12.589 4.018 -0.110 1.00 83.75 101 ILE A CA 1
ATOM 789 C C . ILE A 1 101 ? -13.455 5.060 0.603 1.00 83.75 101 ILE A C 1
ATOM 791 O O . ILE A 1 101 ? -13.093 5.436 1.715 1.00 83.75 101 ILE A O 1
ATOM 795 N N . PRO A 1 102 ? -14.615 5.494 0.061 1.00 88.75 102 PRO A N 1
ATOM 796 C CA . PRO A 1 102 ? -15.398 6.554 0.690 1.00 88.75 102 PRO A CA 1
ATOM 797 C C . PRO A 1 102 ? -15.788 6.258 2.143 1.00 88.75 102 PRO A C 1
ATOM 799 O O . PRO A 1 102 ? -15.797 7.170 2.971 1.00 88.75 102 PRO A O 1
ATOM 802 N N . CYS A 1 103 ? -16.076 4.995 2.478 1.00 91.62 103 CYS A N 1
ATOM 803 C CA . CYS A 1 103 ? -16.395 4.625 3.854 1.00 91.62 103 CYS A CA 1
ATOM 804 C C . CYS A 1 103 ? -15.165 4.719 4.763 1.00 91.62 103 CYS A C 1
ATOM 806 O O . CYS A 1 103 ? -15.227 5.345 5.823 1.00 91.62 103 CYS A O 1
ATOM 808 N N . VAL A 1 104 ? -14.035 4.158 4.326 1.00 87.94 104 VAL A N 1
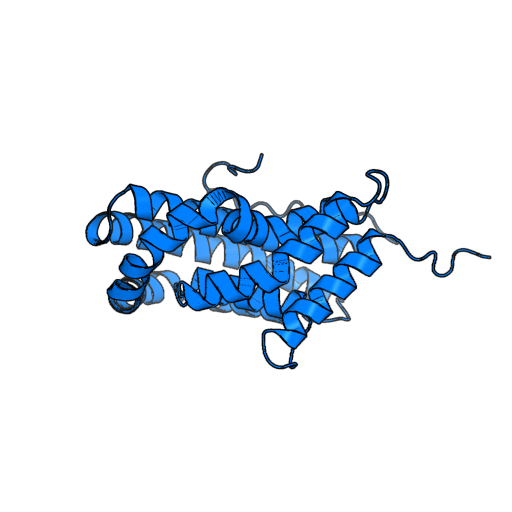ATOM 809 C CA . VAL A 1 104 ? -12.779 4.198 5.089 1.00 87.94 104 VAL A CA 1
ATOM 810 C C . VAL A 1 104 ? -12.332 5.645 5.299 1.00 87.94 104 VAL A C 1
ATOM 812 O O . VAL A 1 104 ? -12.018 6.028 6.423 1.00 87.94 104 VAL A O 1
ATOM 815 N N . THR A 1 105 ? -12.403 6.490 4.265 1.00 86.69 105 THR A N 1
ATOM 816 C CA . THR A 1 105 ? -12.080 7.921 4.357 1.00 86.69 105 THR A CA 1
ATOM 817 C C . THR A 1 105 ? -12.991 8.646 5.350 1.00 86.69 105 THR A C 1
ATOM 819 O O . THR A 1 105 ? -12.502 9.431 6.164 1.00 86.69 105 THR A O 1
ATOM 822 N N . LYS A 1 106 ? -14.302 8.362 5.338 1.00 89.94 106 LYS A N 1
ATOM 823 C CA . LYS A 1 106 ? -15.271 8.953 6.280 1.00 89.94 106 LYS A CA 1
ATOM 824 C C . LYS A 1 106 ? -14.932 8.627 7.738 1.00 89.94 106 LYS A C 1
ATOM 826 O O . LYS A 1 106 ? -15.085 9.487 8.602 1.00 89.94 106 LYS A O 1
ATOM 831 N N . HIS A 1 107 ? -14.461 7.410 8.002 1.00 90.56 107 HIS A N 1
ATOM 832 C CA . HIS A 1 107 ? -14.129 6.930 9.346 1.00 90.56 107 HIS A CA 1
ATOM 833 C C . HIS A 1 107 ? -12.632 7.001 9.684 1.00 90.56 107 HIS A C 1
ATOM 835 O O . HIS A 1 107 ? -12.224 6.580 10.765 1.00 90.56 107 HIS A O 1
ATOM 841 N N . ARG A 1 108 ? -11.806 7.587 8.809 1.00 85.69 108 ARG A N 1
ATOM 842 C CA . ARG A 1 108 ? -10.343 7.640 8.946 1.00 85.69 108 ARG A CA 1
ATOM 843 C C . ARG A 1 108 ? -9.896 8.164 10.304 1.00 85.69 108 ARG A C 1
ATOM 845 O O . ARG A 1 108 ? -9.025 7.567 10.925 1.00 85.69 108 ARG A O 1
ATOM 852 N N . LYS A 1 109 ? -10.482 9.275 10.761 1.00 85.81 109 LYS A N 1
ATOM 853 C CA . LYS A 1 109 ? -10.117 9.882 12.046 1.00 85.81 109 LYS A CA 1
ATOM 854 C C . LYS A 1 109 ? -10.383 8.919 13.205 1.00 85.81 109 LYS A C 1
ATOM 856 O O . LYS A 1 109 ? -9.507 8.704 14.026 1.00 85.81 109 LYS A O 1
ATOM 861 N N . GLU A 1 110 ? -11.559 8.300 13.228 1.00 91.44 110 GLU A N 1
ATOM 862 C CA . GLU A 1 110 ? -11.943 7.343 14.270 1.00 91.44 110 GLU A CA 1
ATOM 863 C C . GLU A 1 110 ? -11.032 6.107 14.282 1.00 91.44 110 GLU A C 1
ATOM 865 O O . GLU A 1 110 ? -10.636 5.643 15.351 1.00 91.44 110 GLU A O 1
ATOM 870 N N . ILE A 1 111 ? -10.680 5.597 13.099 1.00 87.94 111 ILE A N 1
ATOM 871 C CA . ILE A 1 111 ? -9.760 4.465 12.948 1.00 87.94 111 ILE A CA 1
ATOM 872 C C . ILE A 1 111 ? -8.369 4.839 13.481 1.00 87.94 111 ILE A C 1
ATOM 874 O O . ILE A 1 111 ? -7.801 4.095 14.281 1.00 87.94 111 ILE A O 1
ATOM 878 N N . ARG A 1 112 ? -7.839 6.004 13.090 1.00 85.06 112 ARG A N 1
ATOM 879 C CA . ARG A 1 112 ? -6.524 6.499 13.529 1.00 85.06 112 ARG A CA 1
ATOM 880 C C . ARG A 1 112 ? -6.463 6.763 15.026 1.00 85.06 112 ARG A C 1
ATOM 882 O O . ARG A 1 112 ? -5.588 6.224 15.694 1.00 85.06 112 ARG A O 1
ATOM 889 N N . ASP A 1 113 ? -7.435 7.495 15.567 1.00 87.94 113 ASP A N 1
ATOM 890 C CA . ASP A 1 113 ? -7.497 7.833 16.994 1.00 87.94 113 ASP A CA 1
ATOM 891 C C . ASP A 1 113 ? -7.503 6.567 17.880 1.00 87.94 113 ASP A C 1
ATOM 893 O O . ASP A 1 113 ? -7.024 6.593 19.015 1.00 87.94 113 ASP A O 1
ATOM 897 N N . GLN A 1 114 ? -8.007 5.436 17.367 1.00 90.31 114 GLN A N 1
ATOM 898 C CA . GLN A 1 114 ? -8.040 4.159 18.087 1.00 90.31 114 GLN A CA 1
ATOM 899 C C . GLN A 1 114 ? -6.838 3.242 17.831 1.00 90.31 114 GLN A C 1
ATOM 901 O O . GLN A 1 114 ? -6.535 2.410 18.697 1.00 90.31 114 GLN A O 1
ATOM 906 N N . CYS A 1 115 ? -6.191 3.339 16.668 1.00 88.38 115 CYS A N 1
ATOM 907 C CA . CYS A 1 115 ? -5.132 2.418 16.255 1.00 88.38 115 CYS A CA 1
ATOM 908 C C . CYS A 1 115 ? -3.729 3.003 16.357 1.00 88.38 115 CYS A C 1
ATOM 910 O O . CYS A 1 115 ? -2.847 2.313 16.874 1.00 88.38 115 CYS A O 1
ATOM 912 N N . ASP A 1 116 ? -3.531 4.265 15.975 1.00 85.25 116 ASP A N 1
ATOM 913 C CA . ASP A 1 116 ? -2.214 4.908 15.986 1.00 85.25 116 ASP A CA 1
ATOM 914 C C . ASP A 1 116 ? -1.585 4.831 17.396 1.00 85.25 116 ASP A C 1
ATOM 916 O O . ASP A 1 116 ? -0.477 4.307 17.515 1.00 85.25 116 ASP A O 1
ATOM 920 N N . PRO A 1 117 ? -2.284 5.154 18.511 1.00 87.69 117 PRO A N 1
ATOM 921 C CA . PRO A 1 117 ? -1.691 5.054 19.850 1.00 87.69 117 PRO A CA 1
ATOM 922 C C . PRO A 1 117 ? -1.305 3.626 20.267 1.00 87.69 117 PRO A C 1
ATOM 924 O O . PRO A 1 117 ? -0.375 3.437 21.051 1.00 87.69 117 PRO A O 1
ATOM 927 N N . LYS A 1 118 ? -2.009 2.604 19.758 1.00 87.69 118 LYS A N 1
ATOM 928 C CA . LYS A 1 118 ? -1.714 1.191 20.063 1.00 87.69 118 LYS A CA 1
ATOM 929 C C . LYS A 1 118 ? -0.463 0.707 19.332 1.00 87.69 118 LYS A C 1
ATOM 931 O O . LYS A 1 118 ? 0.245 -0.165 19.842 1.00 87.69 118 LYS A O 1
ATOM 936 N N . CYS A 1 119 ? -0.203 1.277 18.158 1.00 84.81 119 CYS A N 1
ATOM 937 C CA . CYS A 1 119 ? 0.870 0.866 17.261 1.00 84.81 119 CYS A CA 1
ATOM 938 C C . CYS A 1 119 ? 2.050 1.850 17.213 1.00 84.81 119 CYS A C 1
ATOM 940 O O . CYS A 1 119 ? 3.087 1.504 16.651 1.00 84.81 119 CYS A O 1
ATOM 942 N N . ALA A 1 120 ? 1.949 3.005 17.883 1.00 79.69 120 ALA A N 1
ATOM 943 C CA . ALA A 1 120 ? 2.940 4.088 17.904 1.00 79.69 120 ALA A CA 1
ATOM 944 C C . ALA A 1 120 ? 4.372 3.627 18.223 1.00 79.69 120 ALA A C 1
ATOM 946 O O . ALA A 1 120 ? 5.340 4.130 17.662 1.00 79.69 120 ALA A O 1
ATOM 947 N N . LYS A 1 121 ? 4.530 2.604 19.074 1.00 79.50 121 LYS A N 1
ATOM 948 C CA . LYS A 1 121 ? 5.844 2.023 19.408 1.00 79.50 121 LYS A CA 1
ATOM 949 C C . LYS A 1 121 ? 6.606 1.432 18.210 1.00 79.50 121 LYS A C 1
ATOM 951 O O . LYS A 1 121 ? 7.789 1.139 18.352 1.00 79.50 121 LYS A O 1
ATOM 956 N N . TYR A 1 122 ? 5.939 1.227 17.075 1.00 74.25 122 TYR A N 1
ATOM 957 C CA . TYR A 1 122 ? 6.526 0.712 15.838 1.00 74.25 122 TYR A CA 1
ATOM 958 C C . TYR A 1 122 ? 6.497 1.735 14.684 1.00 74.25 122 TYR A C 1
ATOM 960 O O . TYR A 1 122 ? 7.035 1.457 13.618 1.00 74.25 122 TYR A O 1
ATOM 968 N N . GLU A 1 123 ? 5.886 2.908 14.875 1.00 67.75 123 GLU A N 1
ATOM 969 C CA . GLU A 1 123 ? 5.642 3.906 13.818 1.00 67.75 123 GLU A CA 1
ATOM 970 C C . GLU A 1 123 ? 6.945 4.463 13.227 1.00 67.75 123 GLU A C 1
ATOM 972 O O . GLU A 1 123 ? 7.104 4.522 12.012 1.00 67.75 123 GLU A O 1
ATOM 977 N N . SER A 1 124 ? 7.951 4.735 14.063 1.00 65.88 124 SER A N 1
ATOM 978 C CA . SER A 1 124 ? 9.251 5.240 13.597 1.00 65.88 124 SER A CA 1
ATOM 979 C C . SER A 1 124 ? 9.977 4.283 12.644 1.00 65.88 124 SER A C 1
ATOM 981 O O . SER A 1 124 ? 10.853 4.697 11.888 1.00 65.88 124 SER A O 1
ATOM 983 N N . ALA A 1 125 ? 9.643 2.992 12.669 1.00 66.25 125 ALA A N 1
ATOM 984 C CA . ALA A 1 125 ? 10.309 2.005 11.837 1.00 66.25 125 ALA A CA 1
ATOM 985 C C . ALA A 1 125 ? 9.918 2.116 10.362 1.00 66.25 125 ALA A C 1
ATOM 987 O O . ALA A 1 125 ? 10.794 2.006 9.502 1.00 66.25 125 ALA A O 1
ATOM 988 N N . ILE A 1 126 ? 8.634 2.359 10.070 1.00 64.25 126 ILE A N 1
ATOM 989 C CA . ILE A 1 126 ? 8.155 2.422 8.686 1.00 64.25 126 ILE A CA 1
ATOM 990 C C . ILE A 1 126 ? 8.648 3.691 7.996 1.00 64.25 126 ILE A C 1
ATOM 992 O O . ILE A 1 126 ? 9.160 3.619 6.877 1.00 64.25 126 ILE A O 1
ATOM 996 N N . ASP A 1 127 ? 8.614 4.822 8.701 1.00 66.25 127 ASP A N 1
ATOM 997 C CA . ASP A 1 127 ? 9.137 6.091 8.199 1.00 66.25 127 ASP A CA 1
ATOM 998 C C . ASP A 1 127 ? 10.629 5.979 7.893 1.00 66.25 127 ASP A C 1
ATOM 1000 O O . ASP A 1 127 ? 11.074 6.337 6.800 1.00 66.25 127 ASP A O 1
ATOM 1004 N N . GLU A 1 128 ? 11.408 5.372 8.792 1.00 66.44 128 GLU A N 1
ATOM 1005 C CA . GLU A 1 128 ? 12.833 5.175 8.549 1.00 66.44 128 GLU A CA 1
ATOM 1006 C C . GLU A 1 128 ? 13.119 4.221 7.376 1.00 66.44 128 GLU A C 1
ATOM 1008 O O . GLU A 1 128 ? 14.100 4.438 6.660 1.00 66.44 128 GLU A O 1
ATOM 1013 N N . VAL A 1 129 ? 12.310 3.177 7.146 1.00 65.44 129 VAL A N 1
ATOM 1014 C CA . VAL A 1 129 ? 12.444 2.312 5.953 1.00 65.44 129 VAL A CA 1
ATOM 1015 C C . VAL A 1 129 ? 12.156 3.106 4.676 1.00 65.44 129 VAL A C 1
ATOM 1017 O O . VAL A 1 129 ? 12.917 3.028 3.704 1.00 65.44 129 VAL A O 1
ATOM 1020 N N . LEU A 1 130 ? 11.088 3.902 4.668 1.00 64.88 130 LEU A N 1
ATOM 1021 C CA . LEU A 1 130 ? 10.671 4.693 3.507 1.00 64.88 130 LEU A CA 1
ATOM 1022 C C . LEU A 1 130 ? 11.603 5.870 3.216 1.00 64.88 130 LEU A C 1
ATOM 1024 O O . LEU A 1 130 ? 11.720 6.293 2.064 1.00 64.88 130 LEU A O 1
ATOM 1028 N N . GLU A 1 131 ? 12.268 6.422 4.225 1.00 67.25 131 GLU A N 1
ATOM 1029 C CA . GLU A 1 131 ? 13.298 7.441 4.035 1.00 67.25 131 GLU A CA 1
ATOM 1030 C C . GLU A 1 131 ? 14.612 6.836 3.557 1.00 67.25 131 GLU A C 1
ATOM 1032 O O . GLU A 1 131 ? 15.182 7.299 2.568 1.00 67.25 131 GLU A O 1
ATOM 1037 N N . LYS A 1 132 ? 15.081 5.765 4.201 1.00 64.69 132 LYS A N 1
ATOM 1038 C CA . LYS A 1 132 ? 16.378 5.157 3.873 1.00 64.69 132 LYS A CA 1
ATOM 1039 C C . LYS A 1 132 ? 16.364 4.423 2.531 1.00 64.69 132 LYS A C 1
ATOM 1041 O O . LYS A 1 132 ? 17.405 4.354 1.887 1.00 64.69 132 LYS A O 1
ATOM 1046 N N . SER A 1 133 ? 15.206 3.947 2.066 1.00 59.53 133 SER A N 1
ATOM 1047 C CA . SER A 1 133 ? 15.040 3.384 0.712 1.00 59.53 133 SER A CA 1
ATOM 1048 C C . SER A 1 133 ? 15.131 4.423 -0.414 1.00 59.53 133 SER A C 1
ATOM 1050 O O . SER A 1 133 ? 15.329 4.046 -1.565 1.00 59.53 133 SER A O 1
ATOM 1052 N N . LYS A 1 134 ? 15.037 5.726 -0.108 1.00 61.31 134 LYS A N 1
ATOM 1053 C CA . LYS A 1 134 ? 15.258 6.808 -1.088 1.00 61.31 134 LYS A CA 1
ATOM 1054 C C . LYS A 1 134 ? 16.742 7.114 -1.312 1.00 61.31 134 LYS A C 1
ATOM 1056 O O . LYS A 1 134 ? 17.059 7.894 -2.206 1.00 61.31 134 LYS A O 1
ATOM 1061 N N . LEU A 1 135 ? 17.641 6.574 -0.485 1.00 57.12 135 LEU A N 1
ATOM 1062 C CA . LEU A 1 135 ? 19.067 6.877 -0.560 1.00 57.12 135 LEU A CA 1
ATOM 1063 C C . LEU A 1 135 ? 19.703 6.178 -1.766 1.00 57.12 135 LEU A C 1
ATOM 1065 O O . LEU A 1 135 ? 19.696 4.956 -1.863 1.00 57.12 135 LEU A O 1
ATOM 1069 N N . GLU A 1 136 ? 20.325 6.966 -2.641 1.00 49.59 136 GLU A N 1
ATOM 1070 C CA . GLU A 1 136 ? 21.045 6.477 -3.827 1.00 49.59 136 GLU A CA 1
ATOM 1071 C C . GLU A 1 136 ? 22.348 5.732 -3.468 1.00 49.59 136 GLU A C 1
ATOM 1073 O O . GLU A 1 136 ? 22.861 4.961 -4.273 1.00 49.59 136 GLU A O 1
ATOM 1078 N N . ASN A 1 137 ? 22.862 5.915 -2.242 1.00 54.66 137 ASN A N 1
ATOM 1079 C CA . ASN A 1 137 ? 24.086 5.286 -1.736 1.00 54.66 137 ASN A CA 1
ATOM 1080 C C . ASN A 1 137 ? 23.818 4.496 -0.447 1.00 54.66 137 ASN A C 1
ATOM 1082 O O . ASN A 1 137 ? 23.900 5.024 0.667 1.00 54.66 137 ASN A O 1
ATOM 1086 N N . VAL A 1 138 ? 23.525 3.206 -0.595 1.00 59.28 138 VAL A N 1
ATOM 1087 C CA . VAL A 1 138 ? 23.283 2.290 0.527 1.00 59.28 138 VAL A CA 1
ATOM 1088 C C . VAL A 1 138 ? 24.595 1.620 0.946 1.00 59.28 138 VAL A C 1
ATOM 1090 O O . VAL A 1 138 ? 25.141 0.785 0.231 1.00 59.28 138 VAL A O 1
ATOM 1093 N N . ASN A 1 139 ? 25.116 1.983 2.122 1.00 63.19 139 ASN A N 1
ATOM 1094 C CA . ASN A 1 139 ? 26.284 1.336 2.737 1.00 63.19 139 ASN A CA 1
ATOM 1095 C C . ASN A 1 139 ? 25.870 0.276 3.782 1.00 63.19 139 ASN A C 1
ATOM 1097 O O . ASN A 1 139 ? 24.693 0.157 4.118 1.00 63.19 139 ASN A O 1
ATOM 1101 N N . ASP A 1 140 ? 26.828 -0.472 4.346 1.00 63.91 140 ASP A N 1
ATOM 1102 C CA . ASP A 1 140 ? 26.566 -1.527 5.349 1.00 63.91 140 ASP A CA 1
ATOM 1103 C C . ASP A 1 140 ? 25.747 -1.070 6.551 1.00 63.91 140 ASP A C 1
ATOM 1105 O O . ASP A 1 140 ? 24.908 -1.811 7.066 1.00 63.91 140 ASP A O 1
ATOM 1109 N N . LYS A 1 141 ? 26.001 0.152 7.018 1.00 67.56 141 LYS A N 1
ATOM 1110 C CA . LYS A 1 141 ? 25.307 0.719 8.171 1.00 67.56 141 LYS A CA 1
ATOM 1111 C C . LYS A 1 141 ? 23.851 1.027 7.821 1.00 67.56 141 LYS A C 1
ATOM 1113 O O . LYS A 1 141 ? 22.964 0.735 8.621 1.00 67.56 141 LYS A O 1
ATOM 1118 N N . VAL A 1 142 ? 23.606 1.568 6.625 1.00 66.75 142 VAL A N 1
ATOM 1119 C CA . VAL A 1 142 ? 22.255 1.817 6.103 1.00 66.75 142 VAL A CA 1
ATOM 1120 C C . VAL A 1 142 ? 21.521 0.497 5.876 1.00 66.75 142 VAL A C 1
ATOM 1122 O O . VAL A 1 142 ? 20.384 0.376 6.314 1.00 66.75 142 VAL A O 1
ATOM 1125 N N . LEU A 1 143 ? 22.175 -0.517 5.303 1.00 64.69 143 LEU A N 1
ATOM 1126 C CA . LEU A 1 143 ? 21.575 -1.830 5.047 1.00 64.69 143 LEU A CA 1
ATOM 1127 C C . LEU A 1 143 ? 21.183 -2.556 6.346 1.00 64.69 143 LEU A C 1
ATOM 1129 O O . LEU A 1 143 ? 20.047 -3.000 6.484 1.00 64.69 143 LEU A O 1
ATOM 1133 N N . LYS A 1 144 ? 22.082 -2.618 7.339 1.00 67.12 144 LYS A N 1
ATOM 1134 C CA . LYS A 1 144 ? 21.768 -3.193 8.662 1.00 67.12 144 LYS A CA 1
ATOM 1135 C C . LYS A 1 144 ? 20.645 -2.434 9.368 1.00 67.12 144 LYS A C 1
ATOM 1137 O O . LYS A 1 144 ? 19.805 -3.041 10.028 1.00 67.12 144 LYS A O 1
ATOM 1142 N N . SER A 1 145 ? 20.611 -1.109 9.219 1.00 68.62 145 SER A N 1
ATOM 1143 C CA . SER A 1 145 ? 19.512 -0.304 9.748 1.00 68.62 145 SER A CA 1
ATOM 1144 C C . SER A 1 145 ? 18.199 -0.581 9.017 1.00 68.62 145 SER A C 1
ATOM 1146 O O . SER A 1 145 ? 17.182 -0.715 9.682 1.00 68.62 145 SER A O 1
ATOM 1148 N N . LEU A 1 146 ? 18.210 -0.702 7.687 1.00 66.50 146 LEU A N 1
ATOM 1149 C CA . LEU A 1 146 ? 17.036 -1.047 6.882 1.00 66.50 146 LEU A CA 1
ATOM 1150 C C . LEU A 1 146 ? 16.474 -2.419 7.264 1.00 66.50 146 LEU A C 1
ATOM 1152 O O . LEU A 1 146 ? 15.267 -2.554 7.403 1.00 66.50 146 LEU A O 1
ATOM 1156 N N . GLN A 1 147 ? 17.335 -3.412 7.502 1.00 65.88 147 GLN A N 1
ATOM 1157 C CA . GLN A 1 147 ? 16.925 -4.744 7.963 1.00 65.88 147 GLN A CA 1
ATOM 1158 C C . GLN A 1 147 ? 16.227 -4.694 9.322 1.00 65.88 147 GLN A C 1
ATOM 1160 O O . GLN A 1 147 ? 15.139 -5.245 9.484 1.00 65.88 147 GLN A O 1
ATOM 1165 N N . LYS A 1 148 ? 16.842 -4.016 10.300 1.00 68.25 148 LYS A N 1
ATOM 1166 C CA . LYS A 1 148 ? 16.244 -3.840 11.626 1.00 68.25 148 LYS A CA 1
ATOM 1167 C C . LYS A 1 148 ? 14.888 -3.138 11.512 1.00 68.25 148 LYS A C 1
ATOM 1169 O O . LYS A 1 148 ? 13.893 -3.630 12.034 1.00 68.25 148 LYS A O 1
ATOM 1174 N N . ASN A 1 149 ? 14.848 -2.043 10.759 1.00 69.88 149 ASN A N 1
ATOM 1175 C CA . ASN A 1 149 ? 13.648 -1.235 10.605 1.00 69.88 149 ASN A CA 1
ATOM 1176 C C . ASN A 1 149 ? 12.564 -1.954 9.792 1.00 69.88 149 ASN A C 1
ATOM 1178 O O . ASN A 1 149 ? 11.386 -1.704 10.014 1.00 69.88 149 ASN A O 1
ATOM 1182 N N . PHE A 1 150 ? 12.919 -2.880 8.898 1.00 70.19 150 PHE A N 1
ATOM 1183 C CA . PHE A 1 150 ? 11.945 -3.719 8.201 1.00 70.19 150 PHE A CA 1
ATOM 1184 C C . PHE A 1 150 ? 11.221 -4.667 9.161 1.00 70.19 150 PHE A C 1
ATOM 1186 O O . PHE A 1 150 ? 10.001 -4.764 9.102 1.00 70.19 150 PHE A O 1
ATOM 1193 N N . ASN A 1 151 ? 11.936 -5.313 10.085 1.00 68.50 151 ASN A N 1
ATOM 1194 C CA . ASN A 1 151 ? 11.306 -6.179 11.089 1.00 68.50 151 ASN A CA 1
ATOM 1195 C C . ASN A 1 151 ? 10.376 -5.389 12.024 1.00 68.50 151 ASN A C 1
ATOM 1197 O O . ASN A 1 151 ? 9.268 -5.833 12.340 1.00 68.50 151 ASN A O 1
ATOM 1201 N N . ASP A 1 152 ? 10.800 -4.193 12.429 1.00 70.44 152 ASP A N 1
ATOM 1202 C CA . ASP A 1 152 ? 9.963 -3.299 13.230 1.00 70.44 152 ASP A CA 1
ATOM 1203 C C . ASP A 1 152 ? 8.764 -2.778 12.403 1.00 70.44 152 ASP A C 1
ATOM 1205 O O . ASP A 1 152 ? 7.651 -2.688 12.921 1.00 70.44 152 ASP A O 1
ATOM 1209 N N . SER A 1 153 ? 8.931 -2.572 11.089 1.00 70.38 153 SER A N 1
ATOM 1210 C CA . SER A 1 153 ? 7.831 -2.264 10.159 1.00 70.38 153 SER A CA 1
ATOM 1211 C C . SER A 1 153 ? 6.845 -3.429 10.027 1.00 70.38 153 SER A C 1
ATOM 1213 O O . SER A 1 153 ? 5.640 -3.198 10.025 1.00 70.38 153 SER A O 1
ATOM 1215 N N . CYS A 1 154 ? 7.310 -4.687 9.993 1.00 74.69 154 CYS A N 1
ATOM 1216 C CA . CYS A 1 154 ? 6.421 -5.856 10.044 1.00 74.69 154 CYS A CA 1
ATOM 1217 C C . CYS A 1 154 ? 5.529 -5.803 11.294 1.00 74.69 154 CYS A C 1
ATOM 1219 O O . CYS A 1 154 ? 4.325 -6.040 11.211 1.00 74.69 154 CYS A O 1
ATOM 1221 N N . SER A 1 155 ? 6.120 -5.458 12.443 1.00 78.88 155 SER A N 1
ATOM 1222 C CA . SER A 1 155 ? 5.402 -5.345 13.717 1.00 78.88 155 SER A CA 1
ATOM 1223 C C . SER A 1 155 ? 4.393 -4.195 13.708 1.00 78.88 155 SER A C 1
ATOM 1225 O O . SER A 1 155 ? 3.284 -4.355 14.224 1.00 78.88 155 SER A O 1
ATOM 1227 N N . TYR A 1 156 ? 4.744 -3.061 13.087 1.00 78.88 156 TYR A N 1
ATOM 1228 C CA . TYR A 1 156 ? 3.829 -1.934 12.899 1.00 78.88 156 TYR A CA 1
ATOM 1229 C C . TYR A 1 156 ? 2.592 -2.350 12.113 1.00 78.88 156 TYR A C 1
ATOM 1231 O O . TYR A 1 156 ? 1.479 -2.212 12.617 1.00 78.88 156 TYR A O 1
ATOM 1239 N N . ILE A 1 157 ? 2.759 -2.915 10.918 1.00 75.56 157 ILE A N 1
ATOM 1240 C CA . ILE A 1 157 ? 1.588 -3.229 10.099 1.00 75.56 157 ILE A CA 1
ATOM 1241 C C . ILE A 1 157 ? 0.782 -4.379 10.710 1.00 75.56 157 ILE A C 1
ATOM 1243 O O . ILE A 1 157 ? -0.435 -4.323 10.672 1.00 75.56 157 ILE A O 1
ATOM 1247 N N . GLN A 1 158 ? 1.405 -5.397 11.315 1.00 80.69 158 GLN A N 1
ATOM 1248 C CA . GLN A 1 158 ? 0.646 -6.443 12.018 1.00 80.69 158 GLN A CA 1
ATOM 1249 C C . GLN A 1 158 ? -0.209 -5.865 13.146 1.00 80.69 158 GLN A C 1
ATOM 1251 O O . GLN A 1 158 ? -1.323 -6.327 13.387 1.00 80.69 158 GLN A O 1
ATOM 1256 N N . CYS A 1 159 ? 0.317 -4.870 13.863 1.00 84.88 159 CYS A N 1
ATOM 1257 C CA . CYS A 1 159 ? -0.451 -4.142 14.861 1.00 84.88 159 CYS A CA 1
ATOM 1258 C C . CYS A 1 159 ? -1.600 -3.361 14.209 1.00 84.88 159 CYS A C 1
ATOM 1260 O O . CYS A 1 159 ? -2.736 -3.443 14.684 1.00 84.88 159 CYS A O 1
ATOM 1262 N N . MET A 1 160 ? -1.314 -2.646 13.117 1.00 84.56 160 MET A N 1
ATOM 1263 C CA . MET A 1 160 ? -2.300 -1.844 12.395 1.00 84.56 160 MET A CA 1
ATOM 1264 C C . MET A 1 160 ? -3.406 -2.709 11.804 1.00 84.56 160 MET A C 1
ATOM 1266 O O . MET A 1 160 ? -4.561 -2.413 12.055 1.00 84.56 160 MET A O 1
ATOM 1270 N N . ASP A 1 161 ? -3.092 -3.812 11.131 1.00 83.19 161 ASP A N 1
ATOM 1271 C CA . ASP A 1 161 ? -4.064 -4.766 10.596 1.00 83.19 161 ASP A CA 1
ATOM 1272 C C . ASP A 1 161 ? -4.966 -5.332 11.706 1.00 83.19 161 ASP A C 1
ATOM 1274 O O . ASP A 1 161 ? -6.185 -5.156 11.680 1.00 83.19 161 ASP A O 1
ATOM 1278 N N . LYS A 1 162 ? -4.375 -5.879 12.779 1.00 87.56 162 LYS A N 1
ATOM 1279 C CA . LYS A 1 162 ? -5.140 -6.399 13.930 1.00 87.56 162 LYS A CA 1
ATOM 1280 C C . LYS A 1 162 ? -6.036 -5.350 14.586 1.00 87.56 162 LYS A C 1
ATOM 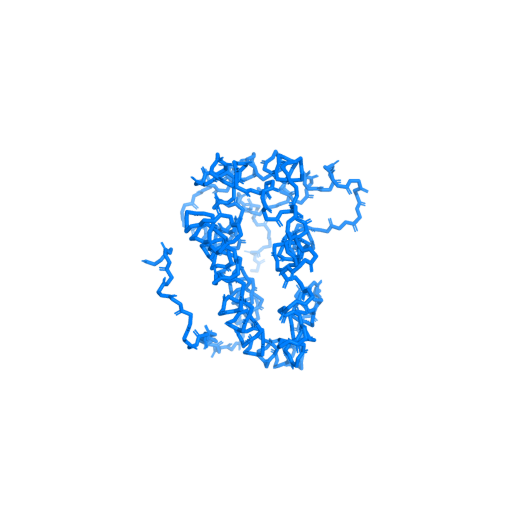1282 O O . LYS A 1 162 ? -7.047 -5.708 15.190 1.00 87.56 162 LYS A O 1
ATOM 1287 N N . CYS A 1 163 ? -5.658 -4.076 14.521 1.00 89.69 163 CYS A N 1
ATOM 1288 C CA . CYS A 1 163 ? -6.463 -2.992 15.061 1.00 89.69 163 CYS A CA 1
ATOM 1289 C C . CYS A 1 163 ? -7.541 -2.512 14.080 1.00 89.69 163 CYS A C 1
ATOM 1291 O O . CYS A 1 163 ? -8.708 -2.395 14.457 1.00 89.69 163 CYS A O 1
ATOM 1293 N N . GLN A 1 164 ? -7.161 -2.229 12.838 1.00 89.25 164 GLN A N 1
ATOM 1294 C CA . GLN A 1 164 ? -8.006 -1.600 11.834 1.00 89.25 164 GLN A CA 1
ATOM 1295 C C . GLN A 1 164 ? -9.025 -2.581 11.266 1.00 89.25 164 GLN A C 1
ATOM 1297 O O . GLN A 1 164 ? -10.176 -2.193 11.102 1.00 89.25 164 GLN A O 1
ATOM 1302 N N . THR A 1 165 ? -8.670 -3.845 11.033 1.00 89.88 165 THR A N 1
ATOM 1303 C CA . THR A 1 165 ? -9.554 -4.828 10.384 1.00 89.88 165 THR A CA 1
ATOM 1304 C C . THR A 1 165 ? -10.878 -5.034 11.139 1.00 89.88 165 THR A C 1
ATOM 1306 O O . THR A 1 165 ? -11.940 -4.894 10.520 1.00 89.88 165 THR A O 1
ATOM 1309 N N . PRO A 1 166 ? -10.903 -5.239 12.475 1.00 91.94 166 PRO A N 1
ATOM 1310 C CA . PRO A 1 166 ? -12.161 -5.300 13.229 1.00 91.94 166 PRO A CA 1
ATOM 1311 C C . PRO A 1 166 ? -12.949 -3.980 13.215 1.00 91.94 166 PRO A C 1
ATOM 1313 O O . PRO A 1 166 ? -14.180 -3.982 13.144 1.00 91.94 166 PRO A O 1
ATOM 1316 N N . LEU A 1 167 ? -12.246 -2.847 13.272 1.00 92.50 167 LEU A N 1
ATOM 1317 C CA . LEU A 1 167 ? -12.834 -1.505 13.260 1.00 92.50 167 LEU A CA 1
ATOM 1318 C C . LEU A 1 167 ? -13.497 -1.191 11.913 1.00 92.50 167 LEU A C 1
ATOM 1320 O O . LEU A 1 167 ? -14.659 -0.792 11.875 1.00 92.50 167 LEU A O 1
ATOM 1324 N N . ILE A 1 168 ? -12.802 -1.451 10.810 1.00 91.62 168 ILE A N 1
ATOM 1325 C CA . ILE A 1 168 ? -13.309 -1.307 9.445 1.00 91.62 168 ILE A CA 1
ATOM 1326 C C . ILE A 1 168 ? -14.454 -2.289 9.205 1.00 91.62 168 ILE A C 1
ATOM 1328 O O . ILE A 1 168 ? -15.470 -1.895 8.642 1.00 91.62 168 ILE A O 1
ATOM 1332 N N . THR A 1 169 ? -14.362 -3.529 9.695 1.00 94.31 169 THR A N 1
ATOM 1333 C CA . THR A 1 169 ? -15.473 -4.494 9.603 1.00 94.31 169 THR A CA 1
ATOM 1334 C C . THR A 1 169 ? -16.732 -3.944 10.266 1.00 94.31 169 THR A C 1
ATOM 1336 O O . THR A 1 169 ? -17.819 -4.022 9.696 1.00 94.31 169 THR A O 1
ATOM 1339 N N . LYS A 1 170 ? -16.591 -3.340 11.451 1.00 95.25 170 LYS A N 1
ATOM 1340 C CA . LYS A 1 170 ? -17.706 -2.744 12.193 1.00 95.25 170 LYS A CA 1
ATOM 1341 C C . LYS A 1 170 ? -18.288 -1.505 11.501 1.00 95.25 170 LYS A C 1
ATOM 1343 O O . LYS A 1 170 ? -19.502 -1.327 11.521 1.00 95.25 170 LYS A O 1
ATOM 1348 N N . LEU A 1 171 ? -17.441 -0.641 10.943 1.00 93.94 171 LEU A N 1
ATOM 1349 C CA . LEU A 1 171 ? -17.846 0.666 10.405 1.00 93.94 171 LEU A CA 1
ATOM 1350 C C . LEU A 1 171 ? -18.265 0.611 8.929 1.00 93.94 171 LEU A C 1
ATOM 1352 O O . LEU A 1 171 ? -19.168 1.334 8.518 1.00 93.94 171 LEU A O 1
ATOM 1356 N N . CYS A 1 172 ? -17.622 -0.253 8.147 1.00 92.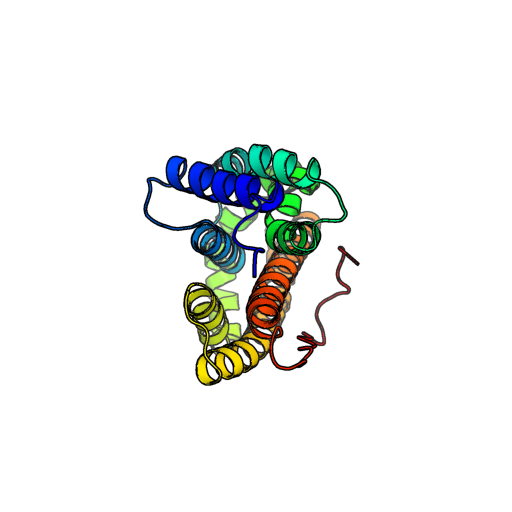88 172 CYS A N 1
ATOM 1357 C CA . CYS A 1 172 ? -17.732 -0.321 6.689 1.00 92.88 172 CYS A CA 1
ATOM 1358 C C . CYS A 1 172 ? -18.121 -1.706 6.153 1.00 92.88 172 CYS A C 1
ATOM 1360 O O . CYS A 1 172 ? -18.416 -1.840 4.968 1.00 92.88 172 CYS A O 1
ATOM 1362 N N . GLY A 1 173 ? -18.171 -2.729 7.009 1.00 93.31 173 GLY A N 1
ATOM 1363 C CA . GLY A 1 173 ? -18.526 -4.094 6.630 1.00 93.31 173 GLY A CA 1
ATOM 1364 C C . GLY A 1 173 ? -17.323 -4.963 6.258 1.00 93.31 173 GLY A C 1
ATOM 1365 O O . GLY A 1 173 ? -16.229 -4.483 5.959 1.00 93.31 173 GLY A O 1
ATOM 1366 N N . SER A 1 174 ? -17.542 -6.281 6.272 1.00 92.56 174 SER A N 1
ATOM 1367 C CA . SER A 1 174 ? -16.482 -7.279 6.066 1.00 92.56 174 SER A CA 1
ATOM 1368 C C . SER A 1 174 ? -15.823 -7.184 4.691 1.00 92.56 174 SER A C 1
ATOM 1370 O O . SER A 1 174 ? -14.617 -7.365 4.595 1.00 92.56 174 SER A O 1
ATOM 1372 N N . ALA A 1 175 ? -16.587 -6.880 3.636 1.00 90.00 175 ALA A N 1
ATOM 1373 C CA . ALA A 1 175 ? -16.037 -6.764 2.286 1.00 90.00 175 ALA A CA 1
ATOM 1374 C C . ALA A 1 175 ? -14.988 -5.643 2.197 1.00 90.00 175 ALA A C 1
ATOM 1376 O O . ALA A 1 175 ? -13.916 -5.848 1.636 1.00 90.00 175 ALA A O 1
ATOM 1377 N N . THR A 1 176 ? -15.264 -4.488 2.814 1.00 89.19 176 THR A N 1
ATOM 1378 C CA . THR A 1 176 ? -14.306 -3.379 2.891 1.00 89.19 176 THR A CA 1
ATOM 1379 C C . THR A 1 176 ? -13.075 -3.744 3.707 1.00 89.19 176 THR A C 1
ATOM 1381 O O . THR A 1 176 ? -11.963 -3.433 3.292 1.00 89.19 176 THR A O 1
ATOM 1384 N N . ALA A 1 177 ? -13.254 -4.431 4.837 1.00 88.06 177 ALA A N 1
ATOM 1385 C CA . ALA A 1 177 ? -12.132 -4.871 5.659 1.00 88.06 177 ALA A CA 1
ATOM 1386 C C . ALA A 1 177 ? -11.189 -5.805 4.886 1.00 88.06 177 ALA A C 1
ATOM 1388 O O . ALA A 1 177 ? -9.992 -5.546 4.844 1.00 88.06 177 ALA A O 1
ATOM 1389 N N . THR A 1 178 ? -11.730 -6.805 4.184 1.00 88.62 178 THR A N 1
ATOM 1390 C CA . THR A 1 178 ? -10.937 -7.738 3.368 1.00 88.62 178 THR A CA 1
ATOM 1391 C C . THR A 1 178 ? -10.174 -7.033 2.247 1.00 88.62 178 THR A C 1
ATOM 1393 O O . THR A 1 178 ? -9.008 -7.331 1.997 1.00 88.62 178 THR A O 1
ATOM 1396 N N . THR A 1 179 ? -10.793 -6.079 1.550 1.00 86.12 179 THR A N 1
ATOM 1397 C CA . THR A 1 179 ? -10.097 -5.351 0.481 1.00 86.12 179 THR A CA 1
ATOM 1398 C C . THR A 1 179 ? -8.978 -4.462 1.023 1.00 86.12 179 THR A C 1
ATOM 1400 O O . THR A 1 179 ? -7.928 -4.382 0.379 1.00 86.12 179 THR A O 1
ATOM 1403 N N . VAL A 1 180 ? -9.181 -3.815 2.178 1.00 82.94 180 VAL A N 1
ATOM 1404 C CA . VAL A 1 180 ? -8.151 -3.005 2.851 1.00 82.94 180 VAL A CA 1
ATOM 1405 C C . VAL A 1 180 ? -7.010 -3.889 3.353 1.00 82.94 180 VAL A C 1
ATOM 1407 O O . VAL A 1 180 ? -5.855 -3.571 3.096 1.00 82.94 180 VAL A O 1
ATOM 1410 N N . GLU A 1 181 ? -7.309 -5.025 3.981 1.00 84.00 181 GLU A N 1
ATOM 1411 C CA . GLU A 1 181 ? -6.311 -6.018 4.407 1.00 84.00 181 GLU A CA 1
ATOM 1412 C C . GLU A 1 181 ? -5.442 -6.478 3.224 1.00 84.00 181 GLU A C 1
ATOM 1414 O O . GLU A 1 181 ? -4.216 -6.374 3.256 1.00 84.00 181 GLU A O 1
ATOM 1419 N N . ASN A 1 182 ? -6.069 -6.879 2.117 1.00 83.69 182 ASN A N 1
ATOM 1420 C CA . ASN A 1 182 ? -5.354 -7.278 0.904 1.00 83.69 182 ASN A CA 1
ATOM 1421 C C . ASN A 1 182 ? -4.516 -6.132 0.301 1.00 83.69 182 ASN A C 1
ATOM 1423 O O . ASN A 1 182 ? -3.437 -6.375 -0.244 1.00 83.69 182 ASN A O 1
ATOM 1427 N N . LEU A 1 183 ? -4.975 -4.879 0.416 1.00 82.00 183 LEU A N 1
ATOM 1428 C CA . LEU A 1 183 ? -4.196 -3.707 0.011 1.00 82.00 183 LEU A CA 1
ATOM 1429 C C . LEU A 1 183 ? -2.947 -3.530 0.892 1.00 82.00 183 LEU A C 1
ATOM 1431 O O . LEU A 1 183 ? -1.858 -3.291 0.364 1.00 82.00 183 LEU A O 1
ATOM 1435 N N . PHE A 1 184 ? -3.080 -3.701 2.211 1.00 78.00 184 PHE A N 1
ATOM 1436 C CA . PHE A 1 184 ? -1.952 -3.692 3.148 1.00 78.00 184 PHE A CA 1
ATOM 1437 C C . PHE A 1 184 ? -0.933 -4.796 2.827 1.00 78.00 184 PHE A C 1
ATOM 1439 O O . PHE A 1 184 ? 0.273 -4.539 2.835 1.00 78.00 184 PHE A O 1
ATOM 1446 N N . LEU A 1 185 ? -1.391 -6.002 2.480 1.00 79.44 185 LEU A N 1
ATOM 1447 C CA . LEU A 1 185 ? -0.514 -7.105 2.064 1.00 79.44 185 LEU A CA 1
ATOM 1448 C C . LEU A 1 185 ? 0.228 -6.794 0.753 1.00 79.44 185 LEU A C 1
ATOM 1450 O O . LEU A 1 185 ? 1.438 -7.010 0.659 1.00 79.44 185 LEU A O 1
ATOM 1454 N N . ALA A 1 186 ? -0.452 -6.209 -0.236 1.00 78.88 186 ALA A N 1
ATOM 1455 C CA . ALA A 1 186 ? 0.172 -5.818 -1.505 1.00 78.88 186 ALA A CA 1
ATOM 1456 C C . ALA A 1 186 ? 1.241 -4.723 -1.318 1.00 78.88 186 ALA A C 1
ATOM 1458 O O . ALA A 1 186 ? 2.316 -4.755 -1.933 1.00 78.88 186 ALA A O 1
ATOM 1459 N N . MET A 1 187 ? 0.962 -3.760 -0.434 1.00 76.44 187 MET A N 1
ATOM 1460 C CA . MET A 1 187 ? 1.900 -2.713 -0.022 1.00 76.44 187 MET A CA 1
ATOM 1461 C C . MET A 1 187 ? 3.169 -3.318 0.584 1.00 76.44 187 MET A C 1
ATOM 1463 O O . MET A 1 187 ? 4.286 -2.966 0.200 1.00 76.44 187 MET A O 1
ATOM 1467 N N . PHE A 1 188 ? 3.008 -4.287 1.476 1.00 74.06 188 PHE A N 1
ATOM 1468 C CA . PHE A 1 188 ? 4.123 -4.994 2.088 1.00 74.06 188 PHE A CA 1
ATOM 1469 C C . PHE A 1 188 ? 4.989 -5.772 1.116 1.00 74.06 188 PHE A C 1
ATOM 1471 O O . PHE A 1 188 ? 6.217 -5.696 1.203 1.00 74.06 188 PHE A O 1
ATOM 1478 N N . HIS A 1 189 ? 4.359 -6.509 0.202 1.00 77.06 189 HIS A N 1
ATOM 1479 C CA . HIS A 1 189 ? 5.074 -7.225 -0.846 1.00 77.06 189 HIS A CA 1
ATOM 1480 C C . HIS A 1 189 ? 5.972 -6.262 -1.633 1.00 77.06 189 HIS A C 1
ATOM 1482 O O . HIS A 1 189 ? 7.155 -6.530 -1.852 1.00 77.06 189 HIS A O 1
ATOM 1488 N N . SER A 1 190 ? 5.435 -5.081 -1.949 1.00 74.06 190 SER A N 1
ATOM 1489 C CA . SER A 1 190 ? 6.160 -4.029 -2.665 1.00 74.06 190 SER A CA 1
ATOM 1490 C C . SER A 1 190 ? 7.357 -3.505 -1.856 1.00 74.06 190 SER A C 1
ATOM 1492 O O . SER A 1 190 ? 8.466 -3.440 -2.385 1.00 74.06 190 SER A O 1
ATOM 1494 N N . ILE A 1 191 ? 7.193 -3.217 -0.556 1.00 70.88 191 ILE A N 1
ATOM 1495 C CA . ILE A 1 191 ? 8.300 -2.791 0.331 1.00 70.88 191 ILE A CA 1
ATOM 1496 C C . ILE A 1 191 ? 9.381 -3.874 0.430 1.00 70.88 191 ILE A C 1
ATOM 1498 O O . ILE A 1 191 ? 10.573 -3.581 0.310 1.00 70.88 191 ILE A O 1
ATOM 1502 N N . LYS A 1 192 ? 8.981 -5.134 0.636 1.00 74.62 192 LYS A N 1
ATOM 1503 C CA . LYS A 1 192 ? 9.904 -6.273 0.710 1.00 74.62 192 LYS A CA 1
ATOM 1504 C C . LYS A 1 192 ? 10.704 -6.414 -0.585 1.00 74.62 192 LYS A C 1
ATOM 1506 O O . LYS A 1 192 ? 11.919 -6.600 -0.528 1.00 74.62 192 LYS A O 1
ATOM 1511 N N . SER A 1 193 ? 10.043 -6.280 -1.735 1.00 72.69 193 SER A N 1
ATOM 1512 C CA . SER A 1 193 ? 10.704 -6.309 -3.039 1.00 72.69 193 SER A CA 1
ATOM 1513 C C . SER A 1 193 ? 11.708 -5.168 -3.196 1.00 72.69 193 SER A C 1
ATOM 1515 O O . SER A 1 193 ? 12.858 -5.428 -3.549 1.00 72.69 193 SER A O 1
ATOM 1517 N N . ILE A 1 194 ? 11.334 -3.933 -2.829 1.00 69.31 194 ILE A N 1
ATOM 1518 C CA . ILE A 1 194 ? 12.237 -2.768 -2.842 1.00 69.31 194 ILE A CA 1
ATOM 1519 C C . ILE A 1 194 ? 13.496 -3.033 -2.005 1.00 69.31 194 ILE A C 1
ATOM 1521 O O . ILE A 1 194 ? 14.612 -2.750 -2.439 1.00 69.31 194 ILE A O 1
ATOM 1525 N N . LEU A 1 195 ? 13.350 -3.619 -0.819 1.00 65.31 195 LEU A N 1
ATOM 1526 C CA . LEU A 1 195 ? 14.491 -3.892 0.056 1.00 65.31 195 LEU A CA 1
ATOM 1527 C C . LEU A 1 195 ? 15.383 -5.028 -0.450 1.00 65.31 195 LEU A C 1
ATOM 1529 O O . LEU A 1 195 ? 16.609 -4.916 -0.385 1.00 65.31 195 LEU A O 1
ATOM 1533 N N . ASN A 1 196 ? 14.791 -6.089 -1.000 1.00 67.19 196 ASN A N 1
ATOM 1534 C CA . ASN A 1 196 ? 15.545 -7.165 -1.646 1.00 67.19 196 ASN A CA 1
ATOM 1535 C C . ASN A 1 196 ? 16.334 -6.633 -2.850 1.00 67.19 196 ASN A C 1
ATOM 1537 O O . ASN A 1 196 ? 17.509 -6.946 -3.021 1.00 67.19 196 ASN A O 1
ATOM 1541 N N . SER A 1 197 ? 15.708 -5.761 -3.634 1.00 63.38 197 SER A N 1
ATOM 1542 C CA . SER A 1 197 ? 16.301 -5.045 -4.758 1.00 63.38 197 SER A CA 1
ATOM 1543 C C . SER A 1 197 ? 17.551 -4.254 -4.374 1.00 63.38 197 SER A C 1
ATOM 1545 O O . SER A 1 197 ? 18.580 -4.361 -5.042 1.00 63.38 197 SER A O 1
ATOM 1547 N N . VAL A 1 198 ? 17.468 -3.461 -3.303 1.00 61.50 198 VAL A N 1
ATOM 1548 C CA . VAL A 1 198 ? 18.586 -2.656 -2.795 1.00 61.50 198 VAL A CA 1
ATOM 1549 C C . VAL A 1 198 ? 19.754 -3.554 -2.376 1.00 61.50 198 VAL A C 1
ATOM 1551 O O . VAL A 1 198 ? 20.913 -3.195 -2.580 1.00 61.50 198 VAL A O 1
ATOM 1554 N N . ASN A 1 199 ? 19.461 -4.742 -1.845 1.00 55.44 199 ASN A N 1
ATOM 1555 C CA . ASN A 1 199 ? 20.471 -5.731 -1.485 1.00 55.44 199 ASN A CA 1
ATOM 1556 C C . ASN A 1 199 ? 21.134 -6.374 -2.722 1.00 55.44 199 ASN A C 1
ATOM 1558 O O . ASN A 1 199 ? 22.355 -6.490 -2.784 1.00 55.44 199 ASN A O 1
ATOM 1562 N N . MET A 1 200 ? 20.353 -6.715 -3.755 1.00 51.03 200 MET A N 1
ATOM 1563 C CA . MET A 1 200 ? 20.862 -7.345 -4.985 1.00 51.03 200 MET A CA 1
ATOM 1564 C C . MET A 1 200 ? 21.807 -6.446 -5.796 1.00 51.03 200 MET A C 1
ATOM 1566 O O . MET A 1 200 ? 22.742 -6.953 -6.410 1.00 51.03 200 MET A O 1
ATOM 1570 N N . VAL A 1 201 ? 21.611 -5.120 -5.779 1.00 50.19 201 VAL A N 1
ATOM 1571 C CA . VAL A 1 201 ? 22.514 -4.154 -6.446 1.00 50.19 201 VAL A CA 1
ATOM 1572 C C . VAL A 1 201 ? 23.926 -4.174 -5.838 1.00 50.19 201 VAL A C 1
ATOM 1574 O O . VAL A 1 201 ? 24.891 -3.785 -6.495 1.00 50.19 201 VAL A O 1
ATOM 1577 N N . ARG A 1 202 ? 24.075 -4.669 -4.604 1.00 47.72 202 ARG A N 1
ATOM 1578 C CA . ARG A 1 202 ? 25.364 -4.780 -3.918 1.00 47.72 202 ARG A CA 1
ATOM 1579 C C . ARG A 1 202 ? 26.024 -6.157 -4.061 1.00 47.72 202 ARG A C 1
ATOM 1581 O O . ARG A 1 202 ? 27.255 -6.242 -4.087 1.00 47.72 202 ARG A O 1
ATOM 1588 N N . ASP A 1 203 ? 25.230 -7.215 -4.202 1.00 45.72 203 ASP A N 1
ATOM 1589 C CA . ASP A 1 203 ? 25.676 -8.618 -4.217 1.00 45.72 203 ASP A CA 1
ATOM 1590 C C . ASP A 1 203 ? 26.482 -9.036 -5.465 1.00 45.72 203 ASP A C 1
ATOM 1592 O O . ASP A 1 203 ? 26.916 -10.182 -5.562 1.00 45.72 203 ASP A O 1
ATOM 1596 N N . SER A 1 204 ? 26.830 -8.112 -6.367 1.00 45.78 204 SER A N 1
ATOM 1597 C CA . SER A 1 204 ? 27.899 -8.342 -7.351 1.00 45.78 204 SER A CA 1
ATOM 1598 C C . SER A 1 204 ? 29.291 -8.568 -6.728 1.00 45.78 204 SER A C 1
ATOM 1600 O O . SER A 1 204 ? 30.219 -8.861 -7.475 1.00 45.78 204 SER A O 1
ATOM 1602 N N . ASN A 1 205 ? 29.457 -8.457 -5.395 1.00 41.78 205 ASN A N 1
ATOM 1603 C CA . ASN A 1 205 ? 30.729 -8.725 -4.700 1.00 41.78 205 ASN A CA 1
ATOM 1604 C C . ASN A 1 205 ? 30.675 -9.593 -3.419 1.00 41.78 205 ASN A C 1
ATOM 1606 O O . ASN A 1 205 ? 31.739 -9.930 -2.910 1.00 41.78 205 ASN A O 1
ATOM 1610 N N . THR A 1 206 ? 29.512 -10.002 -2.902 1.00 38.03 206 THR A N 1
ATOM 1611 C CA . THR A 1 206 ? 29.403 -10.988 -1.798 1.00 38.03 206 THR A CA 1
ATOM 1612 C C . THR A 1 206 ? 27.954 -11.432 -1.667 1.00 38.03 206 THR A C 1
ATOM 1614 O O . THR A 1 206 ? 27.096 -10.582 -1.511 1.00 38.03 206 THR A O 1
ATOM 1617 N N . THR A 1 207 ? 27.680 -12.733 -1.696 1.00 33.84 207 THR A N 1
ATOM 1618 C CA . THR A 1 207 ? 26.335 -13.316 -1.597 1.00 33.84 207 THR A CA 1
ATOM 1619 C C . THR A 1 207 ? 25.822 -13.267 -0.155 1.00 33.84 207 THR A C 1
ATOM 1621 O O . THR A 1 207 ? 26.198 -14.104 0.668 1.00 33.84 207 THR A O 1
ATOM 1624 N N . VAL A 1 208 ? 24.937 -12.322 0.168 1.00 36.81 208 VAL A N 1
ATOM 1625 C CA . VAL A 1 208 ? 24.134 -12.376 1.401 1.00 36.81 208 VAL A CA 1
ATOM 1626 C C . VAL A 1 208 ? 22.667 -12.291 1.002 1.00 36.81 208 VAL A C 1
ATOM 1628 O O . VAL A 1 208 ? 22.065 -11.222 0.957 1.00 36.81 208 VAL A O 1
ATOM 1631 N N . SER A 1 209 ? 22.071 -13.456 0.740 1.00 38.62 209 SER A N 1
ATOM 1632 C CA . SER A 1 209 ? 20.627 -13.594 0.545 1.00 38.62 209 SER A CA 1
ATOM 1633 C C . SER A 1 209 ? 19.900 -13.213 1.835 1.00 38.62 209 SER A C 1
ATOM 1635 O O . SER A 1 209 ? 19.865 -13.987 2.793 1.00 38.62 209 SER A O 1
ATOM 1637 N N . LEU A 1 210 ? 19.305 -12.023 1.867 1.00 47.22 210 LEU A N 1
ATOM 1638 C CA . LEU A 1 210 ? 18.439 -11.605 2.961 1.00 47.22 210 LEU A CA 1
ATOM 1639 C C . LEU A 1 210 ? 17.072 -12.267 2.828 1.00 47.22 210 LEU A C 1
ATOM 1641 O O . LEU A 1 210 ? 16.232 -11.852 2.034 1.00 47.22 210 LEU A O 1
ATOM 1645 N N . SER A 1 211 ? 16.811 -13.270 3.659 1.00 51.06 211 SER A N 1
ATOM 1646 C CA . SER A 1 211 ? 15.447 -13.718 3.918 1.00 51.06 211 SER A CA 1
ATOM 1647 C C . SER A 1 211 ? 14.759 -12.698 4.833 1.00 51.06 211 SER A C 1
ATOM 1649 O O . SER A 1 211 ? 14.741 -12.854 6.054 1.00 51.06 211 SER A O 1
ATOM 1651 N N . LEU A 1 212 ? 14.223 -11.621 4.255 1.00 55.59 212 LEU A N 1
ATOM 1652 C CA . LEU A 1 212 ? 13.311 -10.722 4.963 1.00 55.59 212 LEU A CA 1
ATOM 1653 C C . LEU A 1 212 ? 11.980 -11.460 5.180 1.00 55.59 212 LEU A C 1
ATOM 1655 O O . LEU A 1 212 ? 11.198 -11.650 4.244 1.00 55.59 212 LEU A O 1
ATOM 1659 N N . VAL A 1 213 ? 11.749 -11.931 6.407 1.00 57.47 213 VAL A N 1
ATOM 1660 C CA . VAL A 1 213 ? 10.560 -12.710 6.780 1.00 57.47 213 VAL A CA 1
ATOM 1661 C C . VAL A 1 213 ? 9.754 -11.941 7.825 1.00 57.47 213 VAL A C 1
ATOM 1663 O O . VAL A 1 213 ? 10.177 -11.815 8.970 1.00 57.47 213 VAL A O 1
ATOM 1666 N N . CYS A 1 214 ? 8.563 -11.470 7.447 1.00 60.53 214 CYS A N 1
ATOM 1667 C CA . CYS A 1 214 ? 7.558 -11.016 8.407 1.00 60.53 214 CYS A CA 1
ATOM 1668 C C . CYS A 1 214 ? 6.758 -12.235 8.900 1.00 60.53 214 CYS A C 1
ATOM 1670 O O . CYS A 1 214 ? 5.749 -12.608 8.301 1.00 60.53 214 CYS A O 1
ATOM 1672 N N . ASN A 1 215 ? 7.204 -12.884 9.977 1.00 55.06 215 ASN A N 1
ATOM 1673 C CA . ASN A 1 215 ? 6.461 -13.998 10.575 1.00 55.06 215 ASN A CA 1
ATOM 1674 C C . ASN A 1 215 ? 5.115 -13.504 11.134 1.00 55.06 215 ASN A C 1
ATOM 1676 O O . ASN A 1 215 ? 5.108 -12.635 12.003 1.00 55.06 215 ASN A O 1
ATOM 1680 N N . GLY A 1 216 ? 3.991 -14.067 10.674 1.00 51.41 216 GLY A N 1
ATOM 1681 C CA . GLY A 1 216 ? 2.654 -13.800 11.229 1.00 51.41 216 GLY A CA 1
ATOM 1682 C C . GLY A 1 216 ? 1.774 -12.815 10.452 1.00 51.41 216 GLY A C 1
ATOM 1683 O O . GLY A 1 216 ? 0.738 -12.415 10.979 1.00 51.41 216 GLY A O 1
ATOM 1684 N N . LEU A 1 217 ? 2.159 -12.419 9.233 1.00 55.31 217 LEU A N 1
ATOM 1685 C CA . LEU A 1 217 ? 1.177 -11.902 8.272 1.00 55.31 217 LEU A CA 1
ATOM 1686 C C . LEU A 1 217 ? 0.344 -13.071 7.715 1.00 55.31 217 LEU A C 1
ATOM 1688 O O . LEU A 1 217 ? 0.879 -14.183 7.631 1.00 55.31 217 LEU A O 1
ATOM 1692 N N . PRO A 1 218 ? -0.936 -12.849 7.355 1.00 51.69 218 PRO A N 1
ATOM 1693 C CA . PRO A 1 218 ? -1.711 -13.808 6.573 1.00 51.69 218 PRO A CA 1
ATOM 1694 C C . PRO A 1 218 ? -0.902 -14.303 5.368 1.00 51.69 218 PRO A C 1
ATOM 1696 O O . PRO A 1 218 ? -0.047 -13.574 4.858 1.00 51.69 218 PRO A O 1
ATOM 1699 N N . HIS A 1 219 ? -1.156 -15.542 4.930 1.00 48.84 219 HIS A N 1
ATOM 1700 C CA . HIS A 1 219 ? -0.534 -16.077 3.720 1.00 48.84 219 HIS A CA 1
ATOM 1701 C C . HIS A 1 219 ? -0.661 -15.063 2.583 1.00 48.84 219 HIS A C 1
ATOM 1703 O O . HIS A 1 219 ? -1.745 -14.545 2.327 1.00 48.84 219 HIS A O 1
ATOM 1709 N N . ASP A 1 220 ? 0.477 -14.770 1.960 1.00 48.06 220 ASP A N 1
ATOM 1710 C CA . ASP A 1 220 ? 0.590 -13.833 0.855 1.00 48.06 220 ASP A CA 1
ATOM 1711 C C . ASP A 1 220 ? -0.401 -14.232 -0.254 1.00 48.06 220 ASP A C 1
ATOM 1713 O O . ASP A 1 220 ? -0.262 -15.325 -0.804 1.00 48.06 220 ASP A O 1
ATOM 1717 N N . PRO A 1 221 ? -1.413 -13.407 -0.584 1.00 41.53 221 PRO A N 1
ATOM 1718 C CA . PRO A 1 221 ? -2.371 -13.736 -1.636 1.00 41.53 221 PRO A CA 1
ATOM 1719 C C . PRO A 1 221 ? -1.740 -13.671 -3.037 1.00 41.53 221 PRO A C 1
ATOM 1721 O O . PRO A 1 221 ? -2.418 -13.952 -4.027 1.00 41.53 221 PRO A O 1
ATOM 1724 N N . PHE A 1 222 ? -0.468 -13.271 -3.127 1.00 46.12 222 PHE A N 1
ATOM 1725 C CA . PHE A 1 222 ? 0.309 -13.169 -4.355 1.00 46.12 222 PHE A CA 1
ATOM 1726 C C . PHE A 1 222 ? 1.332 -14.315 -4.523 1.00 46.12 222 PHE A C 1
ATOM 1728 O O . PHE A 1 222 ? 2.074 -14.291 -5.507 1.00 46.12 222 PHE A O 1
ATOM 1735 N N . ILE A 1 223 ? 1.357 -15.308 -3.612 1.00 38.78 223 ILE A N 1
ATOM 1736 C CA . ILE A 1 223 ? 2.131 -16.568 -3.724 1.00 38.78 223 ILE A CA 1
ATOM 1737 C C . ILE A 1 223 ? 1.215 -17.736 -4.098 1.00 38.78 223 ILE A C 1
ATOM 1739 O O . ILE A 1 223 ? 0.170 -17.914 -3.435 1.00 38.78 223 ILE A O 1
#

Sequence (223 aa):
MMAVFQSNCTVKCSQQLDRDFNKTYNGKKNSTAHSNQAISQVSSNEYSVEELDTLCKAYMPSSKCIKACPSYEMIKPMMLDMLTMLEYMCVTNNKDLKQQIPCVTKHRKEIRDQCDPKCAKYESAIDEVLEKSKLENVNDKVLKSLQKNFNDSCSYIQCMDKCQTPLITKLCGSATATTVENLFLAMFHSIKSILNSVNMVRDSNTTVSLSLVCNGLPHDPFI

Foldseek 3Di:
DDDPDDPAQLNVLQVQLQVLVCVLVVHDDGNLLVLLVVLVCLLLLVDALVNLVSLLRSVVVSVVSLVPGDPPPPVSVLVVLLCLLVCCCRPVCVPVCNVQSVQCVVCSVVLCVFQCVQLVVLVVLSVLLSVLLRDPDQDPVSLVSNLVSLQSVLSSVVSSLVRNLVVCCVRRNNSSSVSSLLSNLSSNSNSVSSSQVVVVVVCVPPDDRDPSDSPPRPDRPVD

Radius of gyration: 17.77 Å; chains: 1; bounding box: 55×35×43 Å

Organism: Romanomermis culicivorax (NCBI:txid13658)

pLDDT: mean 72.5, std 15.27, range [28.72, 95.25]

InterPro domains:
  IPR029153 Chondroitin proteoglycan 4 [PF15481] (42-209)